Protein 3TL2 (pdb70)

Secondary structure (DSSP, 8-state):
------EEEEE--SHHHHHHHHHHHHTT--EEEEE--GGGHHHHHHHHHHHHHHHHHHT----EEEES-GGGGTT-SEEEE--SPPP-TT--HHHHHHHHHHHHHHHHHHHHHH-TT-EEEE-PSSHHHHHHHHHHHH---GGGEEE--HHHHHHHHHHHHHHHHT--GGGEE--EEB-SGGG-EE-GGG-EETTEEGGGTS-HHHHHHHHHHHHTHHHHHHHHHSSS---HHHHHHHHHHHHHHHTT--EEEEEEEEEESGGG-EEEEEEEEEEEETTEEEEE------HHHHHHHHHHHHHHHHHHTT--

Organism: Bacillus anthracis (NCBI:txid1392)

Sequence (312 aa):
MTIKRKKVSVIGAGFTTGATTAFLLAQKELADVVLVDIPQLENPTKGKALDMLEASPVQQGFDANIIGTSDYADTADSDVVVITAGIARKPGMMSRDDLVATNSKIMKSITRDIAKHSPNAIIVVLTNPVDAMTYSVFKEAGFPKERVIIGQSGVLDTARFRTFIAQELNLSVKDITGFVLGGGHGDDMVPLVVRYSYAGGIPLETLIPKERLEAIVERTRKGGGEIVGLLGNGSAYYAPAASLVEMTEAILKDQRRVLPAIAYLEGEYGYSDLYLGVPVILGGNGIEKIIELELLADEKEALDRSVESVRNVMKVLV

Structure (mmCIF, N/CA/C/O backbone):
data_3TL2
#
_entry.id   3TL2
#
_cell.length_a   67.181
_cell.length_b   68.377
_cell.length_c   142.919
_cell.angle_alpha   90.00
_cell.angle_beta   90.00
_cell.angle_gamma   90.00
#
_symmetry.space_group_name_H-M   'I 2 2 2'
#
loop_
_entity.id
_entity.type
_entity.pdbx_description
1 polymer 'Malate dehydrogenase'
2 non-polymer 1,2-ETHANEDIOL
3 non-polymer 'THIOCYANATE ION'
4 water water
#
loop_
_atom_site.group_PDB
_atom_site.id
_atom_site.type_symbol
_atom_site.label_atom_id
_atom_site.label_alt_id
_atom_site.label_comp_id
_atom_site.label_asym_id
_atom_site.label_entity_id
_atom_site.label_seq_id
_atom_site.pdbx_PDB_ins_code
_atom_site.Cartn_x
_atom_site.Cartn_y
_atom_site.Cartn_z
_atom_site.occupancy
_atom_site.B_iso_or_equiv
_atom_site.auth_seq_id
_atom_site.auth_comp_id
_atom_site.auth_asym_id
_atom_site.auth_atom_id
_atom_site.pdbx_PDB_model_num
ATOM 1 N N . MET A 1 4 ? 5.311 -1.547 -6.858 1.00 42.43 1 MET A N 1
ATOM 2 C CA . MET A 1 4 ? 5.841 -2.762 -7.544 1.00 40.38 1 MET A CA 1
ATOM 3 C C . MET A 1 4 ? 7.306 -2.556 -7.983 1.00 36.48 1 MET A C 1
ATOM 4 O O . MET A 1 4 ? 8.146 -3.360 -7.636 1.00 33.04 1 MET A O 1
ATOM 9 N N . THR A 1 5 ? 7.626 -1.493 -8.723 1.00 32.42 2 THR A N 1
ATOM 10 C CA . THR A 1 5 ? 9.035 -1.255 -9.103 1.00 30.35 2 THR A CA 1
ATOM 11 C C . THR A 1 5 ? 9.797 -1.110 -7.797 1.00 30.65 2 THR A C 1
ATOM 12 O O . THR A 1 5 ? 9.334 -0.397 -6.883 1.00 30.22 2 THR A O 1
ATOM 16 N N . ILE A 1 6 ? 10.952 -1.768 -7.685 1.00 28.08 3 ILE A N 1
ATOM 17 C CA . ILE A 1 6 ? 11.810 -1.600 -6.521 1.00 27.11 3 ILE A CA 1
ATOM 18 C C . ILE A 1 6 ? 12.437 -0.236 -6.734 1.00 28.35 3 ILE A C 1
ATOM 19 O O . ILE A 1 6 ? 12.970 0.048 -7.817 1.00 32.02 3 ILE A O 1
ATOM 24 N N . LYS A 1 7 ? 12.339 0.647 -5.766 1.00 26.71 4 LYS A N 1
ATOM 25 C CA . LYS A 1 7 ? 12.882 1.982 -6.039 1.00 27.38 4 LYS A CA 1
ATOM 26 C C . LYS A 1 7 ? 13.868 2.407 -4.983 1.00 23.27 4 LYS A C 1
ATOM 27 O O . LYS A 1 7 ? 13.822 1.913 -3.852 1.00 23.58 4 LYS A O 1
ATOM 33 N N . ARG A 1 8 ? 14.767 3.318 -5.364 1.00 19.43 5 ARG A N 1
ATOM 34 C CA . ARG A 1 8 ? 15.717 3.843 -4.441 1.00 18.59 5 ARG A CA 1
ATOM 35 C C . ARG A 1 8 ? 15.063 4.669 -3.329 1.00 16.43 5 ARG A C 1
ATOM 36 O O . ARG A 1 8 ? 14.022 5.241 -3.476 1.00 15.87 5 ARG A O 1
ATOM 44 N N . LYS A 1 9 ? 15.780 4.740 -2.221 1.00 15.04 6 LYS A N 1
ATOM 45 C CA . LYS A 1 9 ? 15.396 5.625 -1.151 1.00 14.47 6 LYS A CA 1
ATOM 46 C C . LYS A 1 9 ? 15.590 7.045 -1.682 1.00 12.75 6 LYS A C 1
ATOM 47 O O . LYS A 1 9 ? 16.350 7.260 -2.634 1.00 12.58 6 LYS A O 1
ATOM 53 N N . LYS A 1 10 ? 14.954 7.991 -1.013 1.00 12.20 7 LYS A N 1
ATOM 54 C CA . LYS A 1 10 ? 15.067 9.376 -1.370 1.00 11.75 7 LYS A CA 1
ATOM 55 C C . LYS A 1 10 ? 15.367 10.201 -0.139 1.00 10.63 7 LYS A C 1
ATOM 56 O O . LYS A 1 10 ? 14.687 10.084 0.888 1.00 11.16 7 LYS A O 1
ATOM 62 N N . VAL A 1 11 ? 16.410 11.010 -0.207 1.00 10.29 8 VAL A N 1
ATOM 63 C CA . VAL A 1 11 ? 16.727 11.948 0.815 1.00 9.36 8 VAL A CA 1
ATOM 64 C C . VAL A 1 11 ? 16.767 13.344 0.253 1.00 9.04 8 VAL A C 1
ATOM 65 O O . VAL A 1 11 ? 17.416 13.626 -0.732 1.00 9.27 8 VAL A O 1
ATOM 69 N N . SER A 1 12 ? 16.117 14.263 0.939 1.00 8.90 9 SER A N 1
ATOM 70 C CA . SER A 1 12 ? 16.287 15.671 0.650 1.00 8.85 9 SER A CA 1
ATOM 71 C C . SER A 1 12 ? 17.198 16.313 1.694 1.00 8.90 9 SER A C 1
ATOM 72 O O . SER A 1 12 ? 17.013 16.083 2.934 1.00 9.01 9 SER A O 1
ATOM 75 N N . VAL A 1 13 ? 18.115 17.157 1.238 1.00 8.75 10 VAL A N 1
ATOM 76 C CA . VAL A 1 13 ? 19.033 17.873 2.120 1.00 8.46 10 VAL A CA 1
ATOM 77 C C . VAL A 1 13 ? 18.704 19.342 1.977 1.00 8.70 10 VAL A C 1
ATOM 78 O O . VAL A 1 13 ? 18.753 19.878 0.828 1.00 8.91 10 VAL A O 1
ATOM 82 N N . ILE A 1 14 ? 18.265 19.982 3.066 1.00 8.80 11 ILE A N 1
ATOM 83 C CA . ILE A 1 14 ? 17.815 21.343 3.069 1.00 9.33 11 ILE A CA 1
ATOM 84 C C . ILE A 1 14 ? 18.992 22.226 3.456 1.00 9.66 11 ILE A C 1
ATOM 85 O O . ILE A 1 14 ? 19.548 22.093 4.554 1.00 10.07 11 ILE A O 1
ATOM 90 N N . GLY A 1 15 ? 19.348 23.142 2.558 1.00 9.66 12 GLY A N 1
ATOM 91 C CA . GLY A 1 15 ? 20.484 24.057 2.728 1.00 10.06 12 GLY A CA 1
ATOM 92 C C . GLY A 1 15 ? 21.639 23.575 1.926 1.00 9.98 12 GLY A C 1
ATOM 93 O O . GLY A 1 15 ? 22.093 22.457 2.140 1.00 9.93 12 GLY A O 1
ATOM 94 N N . ALA A 1 16 ? 22.121 24.400 0.995 1.00 10.14 13 ALA A N 1
ATOM 95 C CA . ALA A 1 16 ? 23.156 24.001 0.085 1.00 10.23 13 ALA A CA 1
ATOM 96 C C . ALA A 1 16 ? 24.479 24.649 0.410 1.00 10.55 13 ALA A C 1
ATOM 97 O O . ALA A 1 16 ? 25.413 24.702 -0.437 1.00 11.01 13 ALA A O 1
ATOM 99 N N . GLY A 1 17 ? 24.638 25.083 1.671 1.00 10.57 14 GLY A N 1
ATOM 100 C CA . GLY A 1 17 ? 25.984 25.462 2.126 1.00 10.67 14 GLY A CA 1
ATOM 101 C C . GLY A 1 17 ? 26.860 24.267 2.256 1.00 10.67 14 GLY A C 1
ATOM 102 O O . GLY A 1 17 ? 26.512 23.133 1.874 1.00 10.32 14 GLY A O 1
ATOM 103 N N . PHE A 1 18 ? 28.073 24.488 2.798 1.00 10.95 15 PHE A N 1
ATOM 104 C CA . PHE A 1 18 ? 29.050 23.423 2.763 1.00 11.23 15 PHE A CA 1
ATOM 105 C C . PHE A 1 18 ? 28.649 22.163 3.503 1.00 10.35 15 PHE A C 1
ATOM 106 O O . PHE A 1 18 ? 28.949 21.120 3.017 1.00 9.85 15 PHE A O 1
ATOM 114 N N . THR A 1 19 ? 27.973 22.259 4.623 1.00 9.93 16 THR A N 1
ATOM 115 C CA A THR A 1 19 ? 27.584 21.018 5.329 0.50 9.79 16 THR A CA 1
ATOM 116 C CA B THR A 1 19 ? 27.543 21.057 5.347 0.50 10.11 16 THR A CA 1
ATOM 117 C C . THR A 1 19 ? 26.488 20.294 4.553 1.00 9.68 16 THR A C 1
ATOM 118 O O . THR A 1 19 ? 26.564 19.069 4.373 1.00 10.17 16 THR A O 1
ATOM 125 N N . GLY A 1 20 ? 25.516 21.034 4.046 1.00 9.68 17 GLY A N 1
ATOM 126 C CA . GLY A 1 20 ? 24.449 20.393 3.237 1.00 9.41 17 GLY A CA 1
ATOM 127 C C . GLY A 1 20 ? 24.970 19.739 1.925 1.00 9.13 17 GLY A C 1
ATOM 128 O O . GLY A 1 20 ? 24.635 18.583 1.553 1.00 9.25 17 GLY A O 1
ATOM 129 N N . ALA A 1 21 ? 25.811 20.477 1.209 1.00 8.73 18 ALA A N 1
ATOM 130 C CA . ALA A 1 21 ? 26.355 19.978 -0.031 1.00 9.09 18 ALA A CA 1
ATOM 131 C C . ALA A 1 21 ? 27.192 18.747 0.229 1.00 8.76 18 ALA A C 1
ATOM 132 O O . ALA A 1 21 ? 27.132 17.730 -0.510 1.00 8.49 18 ALA A O 1
ATOM 134 N N . THR A 1 22 ? 27.996 18.801 1.304 1.00 8.53 19 THR A N 1
ATOM 135 C CA . THR A 1 22 ? 28.853 17.721 1.631 1.00 8.74 19 THR A CA 1
ATOM 136 C C . THR A 1 22 ? 28.067 16.491 2.018 1.00 8.79 19 THR A C 1
ATOM 137 O O . THR A 1 22 ? 28.352 15.395 1.588 1.00 9.06 19 THR A O 1
ATOM 141 N N . THR A 1 23 ? 26.958 16.666 2.748 1.00 8.28 20 THR A N 1
ATOM 142 C CA . THR A 1 23 ? 26.082 15.564 3.129 1.00 8.30 20 THR A CA 1
ATOM 143 C C . THR A 1 23 ? 25.485 14.912 1.895 1.00 7.96 20 THR A C 1
ATOM 144 O O . THR A 1 23 ? 25.435 13.698 1.770 1.00 7.76 20 THR A O 1
ATOM 148 N N . ALA A 1 24 ? 25.011 15.737 0.965 1.00 8.25 21 ALA A N 1
ATOM 149 C CA . ALA A 1 24 ? 24.450 15.243 -0.292 1.00 8.49 21 ALA A CA 1
ATOM 150 C C . ALA A 1 24 ? 25.453 14.384 -1.052 1.00 8.66 21 ALA A C 1
ATOM 151 O O . ALA A 1 24 ? 25.108 13.272 -1.523 1.00 8.69 21 ALA A O 1
ATOM 153 N N . PHE A 1 25 ? 26.671 14.880 -1.152 1.00 9.04 22 PHE A N 1
ATOM 154 C CA . PHE A 1 25 ? 27.709 14.132 -1.871 1.00 9.81 22 PHE A CA 1
ATOM 155 C C . PHE A 1 25 ? 28.003 12.811 -1.218 1.00 9.99 22 PHE A C 1
ATOM 156 O O . PHE A 1 25 ? 28.076 11.797 -1.900 1.00 10.26 22 PHE A O 1
ATOM 164 N N . LEU A 1 26 ? 28.224 12.843 0.098 1.00 10.10 23 LEU A N 1
ATOM 165 C CA . LEU A 1 26 ? 28.505 11.589 0.849 1.00 10.26 23 LEU A CA 1
ATOM 166 C C . LEU A 1 26 ? 27.359 10.591 0.756 1.00 10.27 23 LEU A C 1
ATOM 167 O O . LEU A 1 26 ? 27.593 9.397 0.640 1.00 10.71 23 LEU A O 1
ATOM 172 N N . LEU A 1 27 ? 26.090 11.028 0.798 1.00 9.66 24 LEU A N 1
ATOM 173 C CA . LEU A 1 27 ? 24.999 10.096 0.662 1.00 9.79 24 LEU A CA 1
ATOM 174 C C . LEU A 1 27 ? 25.032 9.435 -0.742 1.00 10.16 24 LEU A C 1
ATOM 175 O O . LEU A 1 27 ? 24.864 8.222 -0.896 1.00 11.02 24 LEU A O 1
ATOM 180 N N . ALA A 1 28 ? 25.236 10.271 -1.757 1.00 10.13 25 ALA A N 1
ATOM 181 C CA . ALA A 1 28 ? 25.250 9.773 -3.139 1.00 11.19 25 ALA A CA 1
ATOM 182 C C . ALA A 1 28 ? 26.396 8.805 -3.336 1.00 11.15 25 ALA A C 1
ATOM 183 O O . ALA A 1 28 ? 26.283 7.738 -3.973 1.00 11.37 25 ALA A O 1
ATOM 185 N N . GLN A 1 29 ? 27.527 9.156 -2.764 1.00 12.48 26 GLN A N 1
ATOM 186 C CA . GLN A 1 29 ? 28.717 8.396 -2.939 1.00 13.71 26 GLN A CA 1
ATOM 187 C C . GLN A 1 29 ? 28.573 6.955 -2.413 1.00 13.52 26 GLN A C 1
ATOM 188 O O . GLN A 1 29 ? 29.055 5.967 -3.026 1.00 14.83 26 GLN A O 1
ATOM 194 N N . LYS A 1 30 ? 27.830 6.819 -1.316 1.00 12.80 27 LYS A N 1
ATOM 195 C CA . LYS A 1 30 ? 27.524 5.557 -0.686 1.00 14.01 27 LYS A CA 1
ATOM 196 C C . LYS A 1 30 ? 26.326 4.781 -1.313 1.00 13.11 27 LYS A C 1
ATOM 197 O O . LYS A 1 30 ? 25.939 3.666 -0.834 1.00 12.60 27 LYS A O 1
ATOM 203 N N . GLU A 1 31 ? 25.740 5.358 -2.369 1.00 12.73 28 GLU A N 1
ATOM 204 C CA . GLU A 1 31 ? 24.563 4.788 -3.060 1.00 13.13 28 GLU A CA 1
ATOM 205 C C . GLU A 1 31 ? 23.431 4.520 -2.073 1.00 13.48 28 GLU A C 1
ATOM 206 O O . GLU A 1 31 ? 22.727 3.518 -2.136 1.00 13.43 28 GLU A O 1
ATOM 212 N N . LEU A 1 32 ? 23.242 5.469 -1.160 1.00 12.93 29 LEU A N 1
ATOM 213 C CA . LEU A 1 32 ? 22.208 5.282 -0.144 1.00 12.80 29 LEU A CA 1
ATOM 214 C C . LEU A 1 32 ? 20.833 5.677 -0.595 1.00 12.87 29 LEU A C 1
ATOM 215 O O . LEU A 1 32 ? 19.856 5.172 -0.076 1.00 12.29 29 LEU A O 1
ATOM 220 N N . ALA A 1 33 ? 20.798 6.603 -1.539 1.00 12.51 30 ALA A N 1
ATOM 221 C CA . ALA A 1 33 ? 19.581 7.238 -1.953 1.00 12.39 30 ALA A CA 1
ATOM 222 C C . ALA A 1 33 ? 19.776 8.075 -3.176 1.00 12.29 30 ALA A C 1
ATOM 223 O O . ALA A 1 33 ? 20.886 8.417 -3.540 1.00 13.93 30 ALA A O 1
ATOM 225 N N . ASP A 1 34 ? 18.662 8.440 -3.794 1.00 12.10 31 ASP A N 1
ATOM 226 C CA . ASP A 1 34 ? 18.692 9.584 -4.700 1.00 12.47 31 ASP A CA 1
ATOM 227 C C . ASP A 1 34 ? 18.584 10.815 -3.806 1.00 11.42 31 ASP A C 1
ATOM 228 O O . ASP A 1 34 ? 17.898 10.798 -2.804 1.00 10.76 31 ASP A O 1
ATOM 233 N N . VAL A 1 35 ? 19.273 11.872 -4.222 1.00 10.82 32 VAL A N 1
ATOM 234 C CA . VAL A 1 35 ? 19.379 13.063 -3.389 1.00 10.38 32 VAL A CA 1
ATOM 235 C C . VAL A 1 35 ? 18.779 14.268 -4.036 1.00 10.47 32 VAL A C 1
ATOM 236 O O . VAL A 1 35 ? 19.012 14.518 -5.220 1.00 10.72 32 VAL A O 1
ATOM 240 N N . VAL A 1 36 ? 18.042 15.056 -3.246 1.00 9.72 33 VAL A N 1
ATOM 241 C CA . VAL A 1 36 ? 17.476 16.326 -3.644 1.00 10.01 33 VAL A CA 1
ATOM 242 C C . VAL A 1 36 ? 18.109 17.404 -2.729 1.00 9.72 33 VAL A C 1
ATOM 243 O O . VAL A 1 36 ? 17.862 17.395 -1.525 1.00 9.85 33 VAL A O 1
ATOM 247 N N . LEU A 1 37 ? 18.901 18.317 -3.315 1.00 9.31 34 LEU A N 1
ATOM 248 C CA . LEU A 1 37 ? 19.576 19.384 -2.583 1.00 9.07 34 LEU A CA 1
ATOM 249 C C . LEU A 1 37 ? 18.762 20.659 -2.771 1.00 9.23 34 LEU A C 1
ATOM 250 O O . LEU A 1 37 ? 18.560 21.083 -3.919 1.00 9.69 34 LEU A O 1
ATOM 255 N N . VAL A 1 38 ? 18.274 21.210 -1.663 1.00 9.01 35 VAL A N 1
ATOM 256 C CA . VAL A 1 38 ? 17.295 22.282 -1.677 1.00 9.17 35 VAL A CA 1
ATOM 257 C C . VAL A 1 38 ? 17.851 23.567 -1.076 1.00 9.66 35 VAL A C 1
ATOM 258 O O . VAL A 1 38 ? 18.555 23.563 -0.049 1.00 9.55 35 VAL A O 1
ATOM 262 N N . ASP A 1 39 ? 17.516 24.693 -1.692 1.00 10.18 36 ASP A N 1
ATOM 263 C CA . ASP A 1 39 ? 17.772 26.003 -1.127 1.00 10.91 36 ASP A CA 1
ATOM 264 C C . ASP A 1 39 ? 16.778 27.001 -1.690 1.00 11.26 36 ASP A C 1
ATOM 265 O O . ASP A 1 39 ? 15.811 26.640 -2.377 1.00 11.32 36 ASP A O 1
ATOM 270 N N . ILE A 1 40 ? 16.920 28.269 -1.316 1.00 11.62 37 ILE A N 1
ATOM 271 C CA . ILE A 1 40 ? 15.919 29.251 -1.673 1.00 11.86 37 ILE A CA 1
ATOM 272 C C . ILE A 1 40 ? 15.943 29.561 -3.175 1.00 12.14 37 ILE A C 1
ATOM 273 O O . ILE A 1 40 ? 16.961 29.334 -3.853 1.00 11.48 37 ILE A O 1
ATOM 278 N N . PRO A 1 41 ? 14.821 30.079 -3.704 1.00 12.20 38 PRO A N 1
ATOM 279 C CA . PRO A 1 41 ? 14.751 30.369 -5.151 1.00 12.80 38 PRO A CA 1
ATOM 280 C C . PRO A 1 41 ? 15.890 31.267 -5.651 1.00 12.70 38 PRO A C 1
ATOM 281 O O . PRO A 1 41 ? 16.355 31.083 -6.788 1.00 12.80 38 PRO A O 1
ATOM 285 N N . GLN A 1 42 ? 16.312 32.209 -4.822 1.00 12.63 39 GLN A N 1
ATOM 286 C CA . GLN A 1 42 ? 17.330 33.167 -5.222 1.00 13.10 39 GLN A CA 1
ATOM 287 C C . GLN A 1 42 ? 18.668 32.493 -5.419 1.00 13.19 39 GLN A C 1
ATOM 288 O O . GLN A 1 42 ? 19.563 33.118 -6.020 1.00 13.65 39 GLN A O 1
ATOM 294 N N . LEU A 1 43 ? 18.824 31.256 -4.910 1.00 12.47 40 LEU A N 1
ATOM 295 C CA . LEU A 1 43 ? 20.095 30.549 -5.026 1.00 12.66 40 LEU A CA 1
ATOM 296 C C . LEU A 1 43 ? 19.956 29.288 -5.860 1.00 12.92 40 LEU A C 1
ATOM 297 O O . LEU A 1 43 ? 20.790 28.410 -5.809 1.00 12.27 40 LEU A O 1
ATOM 302 N N . GLU A 1 44 ? 18.928 29.235 -6.670 1.00 13.85 41 GLU A N 1
ATOM 303 C CA . GLU A 1 44 ? 18.648 28.047 -7.484 1.00 14.82 41 GLU A CA 1
ATOM 304 C C . GLU A 1 44 ? 19.819 27.640 -8.381 1.00 13.93 41 GLU A C 1
ATOM 305 O O . GLU A 1 44 ? 20.198 26.447 -8.475 1.00 12.61 41 GLU A O 1
ATOM 311 N N . ASN A 1 45 ? 20.420 28.604 -9.044 1.00 13.85 42 ASN A N 1
ATOM 312 C CA . ASN A 1 45 ? 21.484 28.223 -9.952 1.00 14.35 42 ASN A CA 1
ATOM 313 C C . ASN A 1 45 ? 22.728 27.709 -9.215 1.00 12.98 42 ASN A C 1
ATOM 314 O O . ASN A 1 45 ? 23.203 26.640 -9.536 1.00 11.51 42 ASN A O 1
ATOM 319 N N . PRO A 1 46 ? 23.179 28.386 -8.185 1.00 12.33 43 PRO A N 1
ATOM 320 C CA . PRO A 1 46 ? 24.294 27.738 -7.440 1.00 11.91 43 PRO A CA 1
ATOM 321 C C . PRO A 1 46 ? 23.952 26.333 -6.868 1.00 11.17 43 PRO A C 1
ATOM 322 O O . PRO A 1 46 ? 24.790 25.421 -6.850 1.00 10.26 43 PRO A O 1
ATOM 326 N N . THR A 1 47 ? 22.727 26.153 -6.389 1.00 10.25 44 THR A N 1
ATOM 327 C CA . THR A 1 47 ? 22.311 24.824 -5.871 1.00 9.70 44 THR A CA 1
ATOM 328 C C . THR A 1 47 ? 22.389 23.802 -6.961 1.00 9.47 44 THR A C 1
ATOM 329 O O . THR A 1 47 ? 22.895 22.685 -6.766 1.00 9.04 44 THR A O 1
ATOM 333 N N . LYS A 1 48 ? 21.891 24.173 -8.148 1.00 10.05 45 LYS A N 1
ATOM 334 C CA . LYS A 1 48 ? 22.013 23.273 -9.332 1.00 10.52 45 LYS A CA 1
ATOM 335 C C . LYS A 1 48 ? 23.431 23.007 -9.765 1.00 10.09 45 LYS A C 1
ATOM 336 O O . LYS A 1 48 ? 23.787 21.855 -10.177 1.00 9.43 45 LYS A O 1
ATOM 342 N N . GLY A 1 49 ? 24.276 24.005 -9.624 1.00 9.81 46 GLY A N 1
ATOM 343 C CA . GLY A 1 49 ? 25.664 23.838 -9.957 1.00 9.74 46 GLY A CA 1
ATOM 344 C C . GLY A 1 49 ? 26.426 22.895 -9.036 1.00 9.57 46 GLY A C 1
ATOM 345 O O . GLY A 1 49 ? 27.178 22.022 -9.512 1.00 9.37 46 GLY A O 1
ATOM 346 N N . LYS A 1 50 ? 26.139 22.980 -7.748 1.00 9.42 47 LYS A N 1
ATOM 347 C CA . LYS A 1 50 ? 26.707 22.054 -6.782 1.00 9.21 47 LYS A CA 1
ATOM 348 C C . LYS A 1 50 ? 26.263 20.636 -7.061 1.00 8.86 47 LYS A C 1
ATOM 349 O O . LYS A 1 50 ? 27.043 19.704 -7.144 1.00 8.60 47 LYS A O 1
ATOM 355 N N . ALA A 1 51 ? 24.982 20.466 -7.290 1.00 8.41 48 ALA A N 1
ATOM 356 C CA . ALA A 1 51 ? 24.468 19.146 -7.539 1.00 8.32 48 ALA A CA 1
ATOM 357 C C . ALA A 1 51 ? 24.980 18.553 -8.817 1.00 8.24 48 ALA A C 1
ATOM 358 O O . ALA A 1 51 ? 25.300 17.361 -8.869 1.00 8.15 48 ALA A O 1
ATOM 360 N N . LEU A 1 52 ? 25.112 19.374 -9.850 1.00 8.50 49 LEU A N 1
ATOM 361 C CA . LEU A 1 52 ? 25.658 18.888 -11.112 1.00 8.52 49 LEU A CA 1
ATOM 362 C C . LEU A 1 52 ? 27.109 18.465 -10.993 1.00 8.64 49 LEU A C 1
ATOM 363 O O . LEU A 1 52 ? 27.541 17.480 -11.610 1.00 8.57 49 LEU A O 1
ATOM 368 N N . ASP A 1 53 ? 27.907 19.234 -10.256 1.00 8.71 50 ASP A N 1
ATOM 369 C CA . ASP A 1 53 ? 29.322 18.884 -10.075 1.00 8.97 50 ASP A CA 1
ATOM 370 C C . ASP A 1 53 ? 29.425 17.542 -9.348 1.00 8.89 50 ASP A C 1
ATOM 371 O O . ASP A 1 53 ? 30.138 16.673 -9.742 1.00 8.93 50 ASP A O 1
ATOM 376 N N . MET A 1 54 ? 28.637 17.374 -8.304 1.00 8.88 51 MET A N 1
ATOM 377 C CA . MET A 1 54 ? 28.590 16.086 -7.619 1.00 9.16 51 MET A CA 1
ATOM 378 C C . MET A 1 54 ? 28.181 14.963 -8.575 1.00 8.95 51 MET A C 1
ATOM 379 O O . MET A 1 54 ? 28.732 13.875 -8.567 1.00 8.80 51 MET A O 1
ATOM 384 N N . LEU A 1 55 ? 27.146 15.180 -9.355 1.00 9.15 52 LEU A N 1
ATOM 385 C CA . LEU A 1 55 ? 26.686 14.153 -10.279 1.00 9.45 52 LEU A CA 1
ATOM 386 C C . LEU A 1 55 ? 27.768 13.757 -11.288 1.00 9.47 52 LEU A C 1
ATOM 387 O O . LEU A 1 55 ? 27.922 12.592 -11.640 1.00 9.82 52 LEU A O 1
ATOM 392 N N . GLU A 1 56 ? 28.516 14.747 -11.733 1.00 9.06 53 GLU A N 1
ATOM 393 C CA . GLU A 1 56 ? 29.577 14.537 -12.716 1.00 8.97 53 GLU A CA 1
ATOM 394 C C . GLU A 1 56 ? 30.763 13.775 -12.140 1.00 8.88 53 GLU A C 1
ATOM 395 O O . GLU A 1 56 ? 31.551 13.235 -12.918 1.00 9.25 53 GLU A O 1
ATOM 401 N N . ALA A 1 57 ? 30.872 13.704 -10.803 1.00 8.89 54 ALA A N 1
ATOM 402 C CA . ALA A 1 57 ? 31.866 12.849 -10.135 1.00 8.95 54 ALA A CA 1
ATOM 403 C C . ALA A 1 57 ? 31.454 11.372 -10.183 1.00 9.18 54 ALA A C 1
ATOM 404 O O . ALA A 1 57 ? 32.281 10.500 -10.046 1.00 8.89 54 ALA A O 1
ATOM 406 N N . SER A 1 58 ? 30.170 11.122 -10.353 1.00 9.20 55 SER A N 1
ATOM 407 C CA . SER A 1 58 ? 29.664 9.775 -10.140 1.00 9.47 55 SER A CA 1
ATOM 408 C C . SER A 1 58 ? 30.217 8.726 -11.083 1.00 9.77 55 SER A C 1
ATOM 409 O O . SER A 1 58 ? 30.389 7.565 -10.623 1.00 9.51 55 SER A O 1
ATOM 412 N N . PRO A 1 59 ? 30.494 9.066 -12.366 1.00 10.10 56 PRO A N 1
ATOM 413 C CA . PRO A 1 59 ? 31.046 7.995 -13.207 1.00 10.95 56 PRO A CA 1
ATOM 414 C C . PRO A 1 59 ? 32.499 7.623 -12.840 1.00 11.90 56 PRO A C 1
ATOM 415 O O . PRO A 1 59 ? 32.935 6.540 -13.136 1.00 12.90 56 PRO A O 1
ATOM 419 N N . VAL A 1 60 ? 33.214 8.544 -12.230 1.00 13.53 57 VAL A N 1
ATOM 420 C CA . VAL A 1 60 ? 34.610 8.322 -11.893 1.00 14.97 57 VAL A CA 1
ATOM 421 C C . VAL A 1 60 ? 34.723 7.266 -10.823 1.00 18.42 57 VAL A C 1
ATOM 422 O O . VAL A 1 60 ? 35.370 6.265 -11.057 1.00 22.12 57 VAL A O 1
ATOM 426 N N . GLN A 1 61 ? 33.980 7.461 -9.739 1.00 21.97 58 GLN A N 1
ATOM 427 C CA A GLN A 1 61 ? 33.947 6.665 -8.500 0.50 21.84 58 GLN A CA 1
ATOM 428 C CA B GLN A 1 61 ? 34.102 6.443 -8.683 0.50 23.74 58 GLN A CA 1
ATOM 429 C C . GLN A 1 61 ? 33.000 5.468 -8.679 1.00 24.36 58 GLN A C 1
ATOM 430 O O . GLN A 1 61 ? 33.019 4.562 -7.853 1.00 31.30 58 GLN A O 1
ATOM 441 N N . GLY A 1 62 ? 32.123 5.569 -9.700 1.00 21.06 59 GLY A N 1
ATOM 442 C CA . GLY A 1 62 ? 31.185 4.571 -10.149 1.00 20.72 59 GLY A CA 1
ATOM 443 C C . GLY A 1 62 ? 29.839 4.464 -9.434 1.00 19.52 59 GLY A C 1
ATOM 444 O O . GLY A 1 62 ? 29.123 3.405 -9.542 1.00 24.08 59 GLY A O 1
ATOM 445 N N . PHE A 1 63 ? 29.456 5.500 -8.719 1.00 16.09 60 PHE A N 1
ATOM 446 C CA . PHE A 1 63 ? 28.245 5.406 -7.924 1.00 14.65 60 PHE A CA 1
ATOM 447 C C . PHE A 1 63 ? 26.996 5.758 -8.683 1.00 14.88 60 PHE A C 1
ATOM 448 O O . PHE A 1 63 ? 26.951 6.777 -9.386 1.00 13.93 60 PHE A O 1
ATOM 456 N N . ASP A 1 64 ? 25.934 4.997 -8.490 1.00 13.69 61 ASP A N 1
ATOM 457 C CA . ASP A 1 64 ? 24.695 5.244 -9.200 1.00 14.23 61 ASP A CA 1
ATOM 458 C C . ASP A 1 64 ? 23.759 6.002 -8.275 1.00 15.13 61 ASP A C 1
ATOM 459 O O . ASP A 1 64 ? 23.104 5.398 -7.437 1.00 15.72 61 ASP A O 1
ATOM 464 N N . ALA A 1 65 ? 23.670 7.327 -8.483 1.00 13.90 62 ALA A N 1
ATOM 465 C CA . ALA A 1 65 ? 22.735 8.173 -7.731 1.00 13.76 62 ALA A CA 1
ATOM 466 C C . ALA A 1 65 ? 22.243 9.317 -8.615 1.00 13.84 62 ALA A C 1
ATOM 467 O O . ALA A 1 65 ? 22.973 9.842 -9.442 1.00 15.58 62 ALA A O 1
ATOM 469 N N . ASN A 1 66 ? 20.979 9.671 -8.485 1.00 13.70 63 ASN A N 1
ATOM 470 C CA . ASN A 1 66 ? 20.500 10.906 -9.062 1.00 15.02 63 ASN A CA 1
ATOM 471 C C . ASN A 1 66 ? 20.763 11.961 -8.013 1.00 13.58 63 ASN A C 1
ATOM 472 O O . ASN A 1 66 ? 20.644 11.676 -6.827 1.00 13.89 63 ASN A O 1
ATOM 477 N N . ILE A 1 67 ? 21.161 13.151 -8.420 1.00 13.91 64 ILE A N 1
ATOM 478 C CA . ILE A 1 67 ? 21.360 14.266 -7.527 1.00 12.90 64 ILE A CA 1
ATOM 479 C C . ILE A 1 67 ? 20.839 15.501 -8.227 1.00 13.14 64 ILE A C 1
ATOM 480 O O . ILE A 1 67 ? 21.336 15.805 -9.316 1.00 12.88 64 ILE A O 1
ATOM 485 N N . ILE A 1 68 ? 19.824 16.163 -7.680 1.00 12.63 65 ILE A N 1
ATOM 486 C CA . ILE A 1 68 ? 19.299 17.329 -8.318 1.00 12.70 65 ILE A CA 1
ATOM 487 C C . ILE A 1 68 ? 19.365 18.480 -7.374 1.00 12.42 65 ILE A C 1
ATOM 488 O O . ILE A 1 68 ? 19.386 18.299 -6.176 1.00 12.95 65 ILE A O 1
ATOM 493 N N . GLY A 1 69 ? 19.386 19.680 -7.913 1.00 11.69 66 GLY A N 1
ATOM 494 C CA . GLY A 1 69 ? 19.293 20.899 -7.103 1.00 11.47 66 GLY A CA 1
ATOM 495 C C . GLY A 1 69 ? 17.980 21.561 -7.372 1.00 11.49 66 GLY A C 1
ATOM 496 O O . GLY A 1 69 ? 17.445 21.462 -8.480 1.00 11.78 66 GLY A O 1
ATOM 497 N N . THR A 1 70 ? 17.401 22.191 -6.361 1.00 11.26 67 THR A N 1
ATOM 498 C CA . THR A 1 70 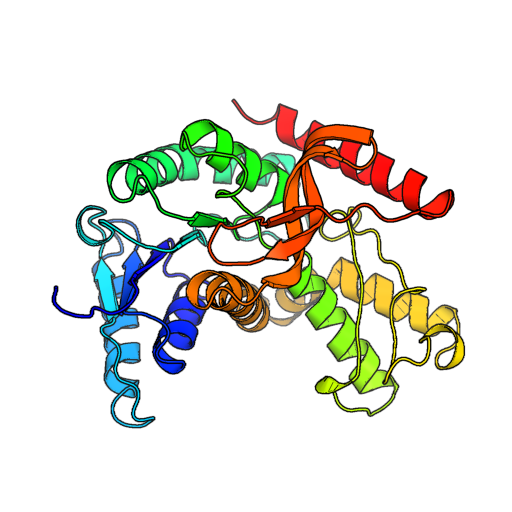? 16.088 22.746 -6.513 1.00 11.81 67 THR A CA 1
ATOM 499 C C . THR A 1 70 ? 15.803 23.898 -5.556 1.00 11.79 67 THR A C 1
ATOM 500 O O . THR A 1 70 ? 16.464 24.021 -4.550 1.00 11.40 67 THR A O 1
ATOM 504 N N . SER A 1 71 ? 14.751 24.682 -5.861 1.00 12.26 68 SER A N 1
ATOM 505 C CA . SER A 1 71 ? 14.121 25.546 -4.903 1.00 12.54 68 SER A CA 1
ATOM 506 C C . SER A 1 71 ? 12.652 25.228 -4.739 1.00 13.19 68 SER A C 1
ATOM 507 O O . SER A 1 71 ? 11.931 25.952 -4.049 1.00 13.22 68 SER A O 1
ATOM 510 N N . ASP A 1 72 ? 12.211 24.115 -5.314 1.00 13.13 69 ASP A N 1
ATOM 511 C CA . ASP A 1 72 ? 10.777 23.768 -5.330 1.00 14.08 69 ASP A CA 1
ATOM 512 C C . ASP A 1 72 ? 10.592 22.568 -4.450 1.00 13.83 69 ASP A C 1
ATOM 513 O O . ASP A 1 72 ? 11.064 21.455 -4.785 1.00 13.08 69 ASP A O 1
ATOM 518 N N . TYR A 1 73 ? 9.940 22.780 -3.310 1.00 14.09 70 TYR A N 1
ATOM 519 C CA . TYR A 1 73 ? 9.679 21.669 -2.351 1.00 13.92 70 TYR A CA 1
ATOM 520 C C . TYR A 1 73 ? 8.846 20.503 -2.952 1.00 13.54 70 TYR A C 1
ATOM 521 O O . TYR A 1 73 ? 8.829 19.392 -2.422 1.00 13.40 70 TYR A O 1
ATOM 530 N N . ALA A 1 74 ? 8.148 20.717 -4.040 1.00 14.06 71 ALA A N 1
ATOM 531 C CA . ALA A 1 74 ? 7.537 19.585 -4.796 1.00 14.02 71 ALA A CA 1
ATOM 532 C C . ALA A 1 74 ? 8.554 18.488 -5.123 1.00 13.50 71 ALA A C 1
ATOM 533 O O . ALA A 1 74 ? 8.247 17.302 -5.150 1.00 13.86 71 ALA A O 1
ATOM 535 N N . ASP A 1 75 ? 9.800 18.886 -5.373 1.00 13.21 72 ASP A N 1
ATOM 536 C CA . ASP A 1 75 ? 10.831 17.931 -5.706 1.00 13.23 72 ASP A CA 1
ATOM 537 C C . ASP A 1 75 ? 11.268 17.066 -4.514 1.00 12.59 72 ASP A C 1
ATOM 538 O O . ASP A 1 75 ? 11.972 16.050 -4.689 1.00 11.82 72 ASP A O 1
ATOM 543 N N . THR A 1 76 ? 10.858 17.468 -3.314 1.00 12.09 73 THR A N 1
ATOM 544 C CA . THR A 1 76 ? 11.166 16.708 -2.082 1.00 11.78 73 THR A CA 1
ATOM 545 C C . THR A 1 76 ? 10.096 15.665 -1.757 1.00 12.21 73 THR A C 1
ATOM 546 O O . THR A 1 76 ? 10.203 14.946 -0.783 1.00 12.69 73 THR A O 1
ATOM 550 N N . ALA A 1 77 ? 9.046 15.581 -2.574 1.00 12.61 74 ALA A N 1
ATOM 551 C CA . ALA A 1 77 ? 7.928 14.737 -2.240 1.00 13.18 74 ALA A CA 1
ATOM 552 C C 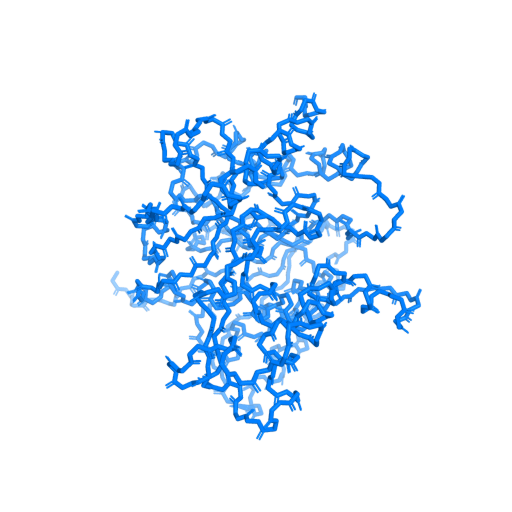. ALA A 1 77 ? 8.325 13.266 -1.935 1.00 13.25 74 ALA A C 1
ATOM 553 O O . ALA A 1 77 ? 9.158 12.661 -2.620 1.00 13.12 74 ALA A O 1
ATOM 555 N N . ASP A 1 78 ? 7.759 12.752 -0.855 1.00 13.94 75 ASP A N 1
ATOM 556 C CA . ASP A 1 78 ? 7.905 11.338 -0.462 1.00 14.58 75 ASP A CA 1
ATOM 557 C C . ASP A 1 78 ? 9.341 11.009 -0.140 1.00 13.36 75 ASP A C 1
ATOM 558 O O . ASP A 1 78 ? 9.824 9.913 -0.416 1.00 14.35 75 ASP A O 1
ATOM 563 N N . SER A 1 79 ? 10.029 11.939 0.498 1.00 12.18 76 SER A N 1
ATOM 564 C CA . SER A 1 79 ? 11.392 11.673 0.978 1.00 11.45 76 SER A CA 1
ATOM 565 C C . SER A 1 79 ? 11.319 10.762 2.201 1.00 11.51 76 SER A C 1
ATOM 566 O O . SER A 1 79 ? 10.458 10.935 3.099 1.00 12.24 76 SER A O 1
ATOM 569 N N . ASP A 1 80 ? 12.189 9.767 2.225 1.00 11.76 77 ASP A N 1
ATOM 570 C CA . ASP A 1 80 ? 12.319 8.880 3.372 1.00 11.95 77 ASP A CA 1
ATOM 571 C C . ASP A 1 80 ? 12.959 9.592 4.577 1.00 11.14 77 ASP A C 1
ATOM 572 O O . ASP A 1 80 ? 12.550 9.361 5.722 1.00 10.85 77 ASP A O 1
ATOM 577 N N . VAL A 1 81 ? 14.038 10.358 4.318 1.00 10.30 78 VAL A N 1
ATOM 578 C CA . VAL A 1 81 ? 14.699 11.181 5.323 1.00 9.79 78 VAL A CA 1
ATOM 579 C C . VAL A 1 81 ? 14.867 12.596 4.723 1.00 9.18 78 VAL A C 1
ATOM 580 O O . VAL A 1 81 ? 15.151 12.727 3.525 1.00 9.01 78 VAL A O 1
ATOM 584 N N . VAL A 1 82 ? 14.712 13.592 5.558 1.00 8.81 79 VAL A N 1
ATOM 585 C CA . VAL A 1 82 ? 14.998 14.982 5.209 1.00 8.66 79 VAL A CA 1
ATOM 586 C C . VAL A 1 82 ? 16.002 15.480 6.254 1.00 8.63 79 VAL A C 1
ATOM 587 O O . VAL A 1 82 ? 15.734 15.431 7.466 1.00 8.51 79 VAL A O 1
ATOM 591 N N . VAL A 1 83 ? 17.157 15.936 5.775 1.00 8.35 80 VAL A N 1
ATOM 592 C CA . VAL A 1 83 ? 18.205 16.412 6.620 1.00 8.15 80 VAL A CA 1
ATOM 593 C C . VAL A 1 83 ? 18.203 17.930 6.532 1.00 8.52 80 VAL A C 1
ATOM 594 O O . VAL A 1 83 ? 18.304 18.493 5.433 1.00 8.88 80 VAL A O 1
ATOM 598 N N . ILE A 1 84 ? 18.055 18.603 7.671 1.00 8.49 81 ILE A N 1
ATOM 599 C CA . ILE A 1 84 ? 17.971 20.082 7.702 1.00 8.79 81 ILE A CA 1
ATOM 600 C C . ILE A 1 84 ? 19.266 20.647 8.102 1.00 9.17 81 ILE A C 1
ATOM 601 O O . ILE A 1 84 ? 19.657 20.500 9.233 1.00 9.14 81 ILE A O 1
ATOM 606 N N . THR A 1 85 ? 19.929 21.363 7.169 1.00 9.73 82 THR A N 1
ATOM 607 C CA . THR A 1 85 ? 21.221 22.044 7.436 1.00 10.37 82 THR A CA 1
ATOM 608 C C . THR A 1 85 ? 21.104 23.573 7.259 1.00 11.66 82 THR A C 1
ATOM 609 O O . THR A 1 85 ? 22.102 24.285 7.434 1.00 12.76 82 THR A O 1
ATOM 613 N N . ALA A 1 86 ? 19.911 24.071 6.975 1.00 11.96 83 ALA A N 1
ATOM 614 C CA . ALA A 1 86 ? 19.702 25.483 6.712 1.00 13.15 83 ALA A CA 1
ATOM 615 C C . ALA A 1 86 ? 19.881 26.323 7.986 1.00 14.17 83 ALA A C 1
ATOM 616 O O . ALA A 1 86 ? 19.912 25.801 9.111 1.00 14.32 83 ALA A O 1
ATOM 618 N N . GLY A 1 87 ? 20.038 27.602 7.797 1.00 14.67 84 GLY A N 1
ATOM 619 C CA . GLY A 1 87 ? 20.258 28.516 8.905 1.00 16.13 84 GLY A CA 1
ATOM 620 C C . GLY A 1 87 ? 21.692 29.011 9.052 1.00 16.79 84 GLY A C 1
ATOM 621 O O . GLY A 1 87 ? 22.616 28.535 8.377 1.00 20.28 84 GLY A O 1
ATOM 622 N N . ILE A 1 88 ? 21.865 29.922 9.999 1.00 19.07 85 ILE A N 1
ATOM 623 C CA . ILE A 1 88 ? 23.119 30.544 10.358 1.00 20.72 85 ILE A CA 1
ATOM 624 C C . ILE A 1 88 ? 23.919 29.565 11.231 1.00 20.52 85 ILE A C 1
ATOM 625 O O . ILE A 1 88 ? 23.374 28.885 12.119 1.00 17.38 85 ILE A O 1
ATOM 630 N N . ALA A 1 89 ? 25.190 29.418 10.909 1.00 20.93 86 ALA A N 1
ATOM 631 C CA . ALA A 1 89 ? 26.113 28.604 11.679 1.00 20.67 86 ALA A CA 1
ATOM 632 C C . ALA A 1 89 ? 26.414 29.224 13.043 1.00 20.00 86 ALA A C 1
ATOM 633 O O . ALA A 1 89 ? 26.537 30.417 13.172 1.00 20.77 86 ALA A O 1
ATOM 635 N N . ARG A 1 90 ? 26.563 28.368 14.021 1.00 19.89 87 ARG A N 1
ATOM 636 C CA . ARG A 1 90 ? 27.016 28.720 15.345 1.00 24.83 87 ARG A CA 1
ATOM 637 C C . ARG A 1 90 ? 28.433 29.274 15.233 1.00 25.80 87 ARG A C 1
ATOM 638 O O . ARG A 1 90 ? 29.243 28.751 14.436 1.00 24.27 87 ARG A O 1
ATOM 646 N N . LYS A 1 91 ? 28.722 30.281 16.036 1.00 24.77 88 LYS A N 1
ATOM 647 C CA . LYS A 1 91 ? 30.092 30.813 16.168 1.00 27.81 88 LYS A CA 1
ATOM 648 C C . LYS A 1 91 ? 30.367 31.154 17.633 1.00 27.16 88 LYS A C 1
ATOM 649 O O . LYS A 1 91 ? 29.427 31.473 18.361 1.00 27.73 88 LYS A O 1
ATOM 655 N N . PRO A 1 92 ? 31.643 31.102 18.081 1.00 26.13 89 PRO A N 1
ATOM 656 C CA . PRO A 1 92 ? 32.006 31.660 19.411 1.00 26.70 89 PRO A CA 1
ATOM 657 C C . PRO A 1 92 ? 31.494 33.109 19.590 1.00 28.25 89 PRO A C 1
ATOM 658 O O . PRO A 1 92 ? 31.567 33.930 18.664 1.00 28.15 89 PRO A O 1
ATOM 662 N N . GLY A 1 93 ? 30.951 33.409 20.756 1.00 31.55 90 GLY A N 1
ATOM 663 C CA . GLY A 1 93 ? 30.500 34.796 21.026 1.00 31.82 90 GLY A CA 1
ATOM 664 C C . GLY A 1 93 ? 29.072 35.097 20.573 1.00 32.47 90 GLY A C 1
ATOM 665 O O . GLY A 1 93 ? 28.498 36.122 20.971 1.00 31.33 90 GLY A O 1
ATOM 666 N N . MET A 1 94 ? 28.502 34.241 19.717 1.00 32.09 91 MET A N 1
ATOM 667 C CA A MET A 1 94 ? 27.059 34.255 19.402 0.50 29.59 91 MET A CA 1
ATOM 668 C CA B MET A 1 94 ? 27.058 34.311 19.432 0.50 31.11 91 MET A CA 1
ATOM 669 C C . MET A 1 94 ? 26.359 33.594 20.580 1.00 28.80 91 MET A C 1
ATOM 670 O O . MET A 1 94 ? 26.730 32.504 20.941 1.00 29.42 91 MET A O 1
ATOM 679 N N . SER A 1 95 ? 25.348 34.224 21.171 1.00 25.30 92 SER A N 1
ATOM 680 C CA . SER A 1 95 ? 24.606 33.555 22.222 1.00 26.31 92 SER A CA 1
ATOM 681 C C . SER A 1 95 ? 23.552 32.594 21.619 1.00 23.82 92 SER A C 1
ATOM 682 O O . SER A 1 95 ? 23.002 32.864 20.545 1.00 26.22 92 SER A O 1
ATOM 685 N N . ARG A 1 96 ? 23.243 31.522 22.331 1.00 23.32 93 ARG A N 1
ATOM 686 C CA . ARG A 1 96 ? 22.216 30.600 21.886 1.00 22.33 93 ARG A CA 1
ATOM 687 C C . ARG A 1 96 ? 20.880 31.321 21.693 1.00 21.10 93 ARG A C 1
ATOM 688 O O . ARG A 1 96 ? 20.086 31.022 20.805 1.00 18.84 93 ARG A O 1
ATOM 696 N N . ASP A 1 97 ? 20.608 32.301 22.531 1.00 20.62 94 ASP A N 1
ATOM 697 C CA . ASP A 1 97 ? 19.358 32.962 22.428 1.00 20.50 94 ASP A CA 1
ATOM 698 C C . ASP A 1 97 ? 19.205 33.759 21.134 1.00 21.16 94 ASP A C 1
ATOM 699 O O . ASP A 1 97 ? 18.093 33.817 20.583 1.00 19.59 94 ASP A O 1
ATOM 704 N N . ASP A 1 98 ? 20.265 34.443 20.708 1.00 21.60 95 ASP A N 1
ATOM 705 C CA . ASP A 1 98 ? 20.164 35.192 19.453 1.00 23.63 95 ASP A CA 1
ATOM 706 C C . ASP A 1 98 ? 20.039 34.259 18.247 1.00 20.31 95 ASP A C 1
ATOM 707 O O . ASP A 1 98 ? 19.232 34.520 17.354 1.00 21.17 95 ASP A O 1
ATOM 712 N N . LEU A 1 99 ? 20.804 33.173 18.289 1.00 19.69 96 LEU A N 1
ATOM 713 C CA . LEU A 1 99 ? 20.874 32.220 17.177 1.00 18.04 96 LEU A CA 1
ATOM 714 C C . LEU A 1 99 ? 19.535 31.524 17.061 1.00 17.70 96 LEU A C 1
ATOM 715 O O . LEU A 1 99 ? 19.035 31.325 15.944 1.00 16.24 96 LEU A O 1
ATOM 720 N N . VAL A 1 100 ? 18.941 31.151 18.184 1.00 16.55 97 VAL A N 1
ATOM 721 C CA . VAL A 1 100 ? 17.661 30.469 18.092 1.00 17.17 97 VAL A CA 1
ATOM 722 C C . VAL A 1 100 ? 16.584 31.379 17.512 1.00 17.72 97 VAL A C 1
ATOM 723 O O . VAL A 1 100 ? 15.730 30.930 16.753 1.00 18.51 97 VAL A O 1
ATOM 727 N N . ALA A 1 101 ? 16.628 32.666 17.813 1.00 18.10 98 ALA A N 1
ATOM 728 C CA . ALA A 1 101 ? 15.576 33.583 17.311 1.00 18.86 98 ALA A CA 1
ATOM 729 C C . ALA A 1 101 ? 15.643 33.669 15.787 1.00 18.54 98 ALA A C 1
ATOM 730 O O . ALA A 1 101 ? 14.615 33.540 15.092 1.00 19.56 98 ALA A O 1
ATOM 732 N N . THR A 1 102 ? 16.888 33.834 15.312 1.00 18.71 99 THR A N 1
ATOM 733 C CA . THR A 1 102 ? 17.245 33.882 13.894 1.00 18.81 99 THR A CA 1
ATOM 734 C C . THR A 1 102 ? 16.858 32.625 13.179 1.00 17.01 99 THR A C 1
ATOM 735 O O . THR A 1 102 ? 16.095 32.676 12.188 1.00 16.08 99 THR A O 1
ATOM 739 N N . ASN A 1 103 ? 17.398 31.512 13.648 1.00 15.11 100 ASN A N 1
ATOM 740 C CA . ASN A 1 103 ? 17.162 30.241 12.963 1.00 14.98 100 ASN A CA 1
ATOM 741 C C . ASN A 1 103 ? 15.727 29.739 13.078 1.00 15.54 100 ASN A C 1
ATOM 742 O O . ASN A 1 103 ? 15.229 29.081 12.138 1.00 16.21 100 ASN A O 1
ATOM 747 N N . SER A 1 104 ? 15.030 29.973 14.186 1.00 16.19 101 SER A N 1
ATOM 748 C CA . SER A 1 104 ? 13.666 29.452 14.285 1.00 17.17 101 SER A CA 1
ATOM 749 C C . SER A 1 104 ? 12.706 30.218 13.364 1.00 18.57 101 SER A C 1
ATOM 750 O O . SER A 1 104 ? 11.745 29.645 12.831 1.00 19.92 101 SER A O 1
ATOM 753 N N . LYS A 1 105 ? 12.995 31.493 13.107 1.00 19.59 102 LYS A N 1
ATOM 754 C CA . LYS A 1 105 ? 12.151 32.251 12.207 1.00 21.87 102 LYS A CA 1
ATOM 755 C C . LYS A 1 105 ? 12.298 31.715 10.784 1.00 21.72 102 LYS A C 1
ATOM 756 O O . LYS A 1 105 ? 11.294 31.602 10.049 1.00 21.24 102 LYS A O 1
ATOM 762 N N . ILE A 1 106 ? 13.524 31.371 10.408 1.00 23.14 103 ILE A N 1
ATOM 763 C CA . ILE A 1 106 ? 13.799 30.855 9.073 1.00 23.73 103 ILE A CA 1
ATOM 764 C C . ILE A 1 106 ? 13.099 29.527 8.879 1.00 22.67 103 ILE A C 1
ATOM 765 O O . ILE A 1 106 ? 12.460 29.274 7.850 1.00 22.06 103 ILE A O 1
ATOM 770 N N . MET A 1 107 ? 13.134 28.717 9.915 1.00 20.67 104 MET A N 1
ATOM 771 C CA . MET A 1 107 ? 12.722 27.349 9.805 1.00 20.58 104 MET A CA 1
ATOM 772 C C . MET A 1 107 ? 11.220 27.026 9.763 1.00 21.14 104 MET A C 1
ATOM 773 O O . MET A 1 107 ? 10.814 25.952 9.322 1.00 20.84 104 MET A O 1
ATOM 778 N N . LYS A 1 108 ? 10.406 27.925 10.277 1.00 20.45 105 LYS A N 1
ATOM 779 C CA . LYS A 1 108 ? 8.980 27.680 10.331 1.00 23.42 105 LYS A CA 1
ATOM 780 C C . LYS A 1 108 ? 8.447 27.250 8.967 1.00 21.18 105 LYS A C 1
ATOM 781 O O . LYS A 1 108 ? 7.811 26.174 8.847 1.00 21.18 105 LYS A O 1
ATOM 787 N N . SER A 1 109 ? 8.736 28.062 7.939 1.00 20.57 106 SER A N 1
ATOM 788 C CA . SER A 1 109 ? 8.112 27.833 6.607 1.00 19.24 106 SER A CA 1
ATOM 789 C C . SER A 1 109 ? 8.765 26.577 6.052 1.00 17.13 106 SER A C 1
ATOM 790 O O . SER A 1 109 ? 8.123 25.780 5.364 1.00 16.60 106 SER A O 1
ATOM 793 N N . ILE A 1 110 ? 10.031 26.391 6.359 1.00 15.43 107 ILE A N 1
ATOM 794 C CA . ILE A 1 110 ? 10.752 25.176 5.868 1.00 14.57 107 ILE A CA 1
ATOM 795 C C . ILE A 1 110 ? 10.130 23.874 6.378 1.00 14.37 107 ILE A C 1
ATOM 796 O O . ILE A 1 110 ? 9.831 22.954 5.602 1.00 13.94 107 ILE A O 1
ATOM 801 N N . THR A 1 111 ? 9.879 23.806 7.671 1.00 13.96 108 THR A N 1
ATOM 802 C CA . THR A 1 111 ? 9.293 22.618 8.266 1.00 14.14 108 THR A CA 1
ATOM 803 C C . THR A 1 111 ? 7.921 22.364 7.708 1.00 15.33 108 THR A C 1
ATOM 804 O O . THR A 1 111 ? 7.581 21.228 7.407 1.00 15.02 108 THR A O 1
ATOM 808 N N . ARG A 1 112 ? 7.128 23.429 7.555 1.00 16.67 109 ARG A N 1
ATOM 809 C CA . ARG A 1 112 ? 5.793 23.243 6.987 1.00 18.62 109 ARG A CA 1
ATOM 810 C C . ARG A 1 112 ? 5.872 22.635 5.570 1.00 18.21 109 ARG A C 1
ATOM 811 O O . ARG A 1 112 ? 5.105 21.739 5.247 1.00 19.04 109 ARG A O 1
ATOM 819 N N . ASP A 1 113 ? 6.783 23.159 4.754 1.00 18.01 110 ASP A N 1
ATOM 820 C CA . ASP A 1 113 ? 6.987 22.677 3.379 1.00 18.11 110 ASP A CA 1
ATOM 821 C C . ASP A 1 113 ? 7.491 21.249 3.331 1.00 16.51 110 ASP A C 1
ATOM 822 O O . ASP A 1 113 ? 7.051 20.464 2.516 1.00 15.80 110 ASP A O 1
ATOM 827 N N . ILE A 1 114 ? 8.391 20.908 4.246 1.00 13.98 111 ILE A N 1
ATOM 828 C CA . ILE A 1 114 ? 8.856 19.510 4.340 1.00 13.60 111 ILE A CA 1
ATOM 829 C C . ILE A 1 114 ? 7.685 18.579 4.624 1.00 13.98 111 ILE A C 1
ATOM 830 O O . ILE A 1 114 ? 7.504 17.568 3.915 1.00 14.05 111 ILE A O 1
ATOM 835 N N . ALA A 1 115 ? 6.882 18.913 5.647 1.00 14.87 112 ALA A N 1
ATOM 836 C CA . ALA A 1 115 ? 5.890 17.999 6.181 1.00 16.37 112 ALA A CA 1
ATOM 837 C C . ALA A 1 115 ? 4.766 17.856 5.173 1.00 17.10 112 ALA A C 1
ATOM 838 O O . ALA A 1 115 ? 4.185 16.790 5.041 1.00 17.44 112 ALA A O 1
ATOM 840 N N . LYS A 1 116 ? 4.462 18.940 4.486 1.00 17.68 113 LYS A N 1
ATOM 841 C CA . LYS A 1 116 ? 3.420 18.922 3.484 1.00 19.90 113 LYS A CA 1
ATOM 842 C C . LYS A 1 116 ? 3.728 17.941 2.334 1.00 18.28 113 LYS A C 1
ATOM 843 O O . LYS A 1 116 ? 2.837 17.284 1.800 1.00 18.15 113 LYS A O 1
ATOM 849 N N . HIS A 1 117 ? 4.997 17.840 1.947 1.00 15.43 114 HIS A N 1
ATOM 850 C CA . HIS A 1 117 ? 5.380 17.036 0.805 1.00 14.80 114 HIS A CA 1
ATOM 851 C C . HIS A 1 117 ? 5.821 15.625 1.108 1.00 14.48 114 HIS A C 1
ATOM 852 O O . HIS A 1 117 ? 5.687 14.740 0.249 1.00 15.02 114 HIS A O 1
ATOM 859 N N . SER A 1 118 ? 6.318 15.398 2.335 1.00 14.66 115 SER A N 1
ATOM 860 C CA . SER A 1 118 ? 6.730 14.085 2.840 1.00 14.68 115 SER A CA 1
ATOM 861 C C . SER A 1 118 ? 6.153 13.875 4.268 1.00 15.36 115 SER A C 1
ATOM 862 O O . SER A 1 118 ? 6.850 13.902 5.260 1.00 14.88 115 SER A O 1
ATOM 865 N N . PRO A 1 119 ? 4.843 13.642 4.378 1.00 16.14 116 PRO A N 1
ATOM 866 C CA . PRO A 1 119 ? 4.189 13.409 5.665 1.00 16.58 116 PRO A CA 1
ATOM 867 C C . PRO A 1 119 ? 4.765 12.243 6.470 1.00 17.68 116 PRO A C 1
ATOM 868 O O . PRO A 1 119 ? 4.604 12.226 7.670 1.00 19.13 116 PRO A O 1
ATOM 872 N N . ASN A 1 120 ? 5.468 11.313 5.841 1.00 18.19 117 ASN A N 1
ATOM 873 C CA . ASN A 1 120 ? 6.008 10.157 6.539 1.00 18.95 117 ASN A CA 1
ATOM 874 C C . ASN A 1 120 ? 7.536 10.173 6.636 1.00 16.66 117 ASN A C 1
ATOM 875 O O . ASN A 1 120 ? 8.168 9.186 6.984 1.00 17.93 117 ASN A O 1
ATOM 880 N N . ALA A 1 121 ? 8.122 11.328 6.371 1.00 15.30 118 ALA A N 1
ATOM 881 C CA . ALA A 1 121 ? 9.596 11.458 6.479 1.00 13.56 118 ALA A CA 1
ATOM 882 C C . ALA A 1 121 ? 10.078 11.358 7.929 1.00 12.86 118 ALA A C 1
ATOM 883 O O . ALA A 1 121 ? 9.348 11.599 8.885 1.00 13.72 118 ALA A O 1
ATOM 885 N N . ILE A 1 122 ? 11.348 11.018 8.092 1.00 12.05 119 ILE A N 1
ATOM 886 C CA . ILE A 1 122 ? 12.070 11.203 9.351 1.00 11.75 119 ILE A CA 1
ATOM 887 C C . ILE A 1 122 ? 12.934 12.392 9.080 1.00 11.48 119 ILE A C 1
ATOM 888 O O . ILE A 1 122 ? 13.624 12.425 8.031 1.00 11.35 119 ILE A O 1
ATOM 893 N N . ILE A 1 123 ? 12.889 13.367 9.975 1.00 10.90 120 ILE A N 1
ATOM 894 C CA . ILE A 1 123 ? 13.681 14.558 9.841 1.00 10.32 120 ILE A CA 1
ATOM 895 C C . ILE A 1 123 ? 14.885 14.471 10.798 1.00 10.10 120 ILE A C 1
ATOM 896 O O . ILE A 1 123 ? 14.726 14.124 11.983 1.00 9.42 120 ILE A O 1
ATOM 901 N N . VAL A 1 124 ? 16.057 14.725 10.264 1.00 9.52 121 VAL A N 1
ATOM 902 C CA . VAL A 1 124 ? 17.286 14.858 11.067 1.00 9.43 121 VAL A CA 1
ATOM 903 C C . VAL A 1 124 ? 17.754 16.316 10.998 1.00 9.81 121 VAL A C 1
ATOM 904 O O . VAL A 1 124 ? 18.053 16.825 9.913 1.00 9.87 121 VAL A O 1
ATOM 908 N N . VAL A 1 125 ? 17.886 16.970 12.137 1.00 9.38 122 VAL A N 1
ATOM 909 C CA . VAL A 1 125 ? 18.174 18.420 12.221 1.00 9.66 122 VAL A CA 1
ATOM 910 C C . VAL A 1 125 ? 19.589 18.654 12.603 1.00 9.80 122 VAL A C 1
ATOM 911 O O . VAL A 1 125 ? 20.061 18.166 13.636 1.00 10.00 122 VAL A O 1
ATOM 915 N N . LEU A 1 126 ? 20.301 19.444 11.793 1.00 10.21 123 LEU A N 1
ATOM 916 C CA . LEU A 1 126 ? 21.646 19.890 12.166 1.00 10.22 123 LEU A CA 1
ATOM 917 C C . LEU A 1 126 ? 21.582 21.273 12.830 1.00 10.24 123 LEU A C 1
ATOM 918 O O . LEU A 1 126 ? 22.372 21.588 13.758 1.00 10.62 123 LEU A O 1
ATOM 923 N N . THR A 1 127 ? 20.689 22.118 12.334 1.00 10.41 124 THR A N 1
ATOM 924 C CA . THR A 1 127 ? 20.683 23.528 12.649 1.00 11.22 124 THR A CA 1
ATOM 925 C C . THR A 1 127 ? 20.777 23.812 14.127 1.00 12.08 124 THR A C 1
ATOM 926 O O . THR A 1 127 ? 20.055 23.250 14.942 1.00 12.47 124 THR A O 1
ATOM 930 N N . ASN A 1 128 ? 21.669 24.742 14.455 1.00 13.38 125 ASN A N 1
ATOM 931 C CA . ASN A 1 128 ? 21.896 25.137 15.857 1.00 14.28 125 ASN A CA 1
ATOM 932 C C . ASN A 1 128 ? 21.109 26.364 16.302 1.00 13.38 125 ASN A C 1
ATOM 933 O O . ASN A 1 128 ? 20.697 27.148 15.478 1.00 13.39 125 ASN A O 1
ATOM 938 N N . PRO A 1 129 ? 20.817 26.484 17.614 1.00 13.20 126 PRO A N 1
ATOM 939 C CA . PRO A 1 129 ? 21.196 25.528 18.711 1.00 13.08 126 PRO A CA 1
ATOM 940 C C . PRO A 1 129 ? 20.298 24.319 18.675 1.00 13.18 126 PRO A C 1
ATOM 941 O O . PRO A 1 129 ? 19.097 24.447 18.824 1.00 12.92 126 PRO A O 1
ATOM 945 N N . VAL A 1 130 ? 20.881 23.148 18.427 1.00 12.28 127 VAL A N 1
ATOM 946 C CA . VAL A 1 130 ? 20.113 22.009 17.952 1.00 12.39 127 VAL A CA 1
ATOM 947 C C . VAL A 1 130 ? 19.067 21.479 18.917 1.00 12.74 127 VAL A C 1
ATOM 948 O O . VAL A 1 130 ? 18.058 21.003 18.457 1.00 11.31 127 VAL A O 1
ATOM 952 N N . ASP A 1 131 ? 19.293 21.594 20.225 1.00 13.73 128 ASP A N 1
ATOM 953 C CA . ASP A 1 131 ? 18.315 21.126 21.216 1.00 15.21 128 ASP A CA 1
ATOM 954 C C . ASP A 1 131 ? 17.020 21.903 21.086 1.00 15.08 128 ASP A C 1
ATOM 955 O O . ASP A 1 131 ? 15.933 21.312 21.085 1.00 17.90 128 ASP A O 1
ATOM 960 N N . ALA A 1 132 ? 17.093 23.233 20.979 1.00 13.36 129 ALA A N 1
ATOM 961 C CA . ALA A 1 132 ? 15.902 24.044 20.795 1.00 13.13 129 ALA A CA 1
ATOM 962 C C . ALA A 1 132 ? 15.394 24.036 19.381 1.00 12.15 129 ALA A C 1
ATOM 963 O O . ALA A 1 132 ? 14.193 24.062 19.136 1.00 12.72 129 ALA A O 1
ATOM 965 N N . MET A 1 133 ? 16.283 23.972 18.388 1.00 11.86 130 MET A N 1
ATOM 966 C CA . MET A 1 133 ? 15.849 23.956 17.015 1.00 11.74 130 MET A CA 1
ATOM 967 C C . MET A 1 133 ? 15.121 22.664 16.654 1.00 11.36 130 MET A C 1
ATOM 968 O O . MET A 1 133 ? 14.148 22.717 15.909 1.00 11.55 130 MET A O 1
ATOM 973 N N . THR A 1 134 ? 15.527 21.532 17.227 1.00 11.14 131 THR A N 1
ATOM 974 C CA . THR A 1 134 ? 14.863 20.271 16.909 1.00 10.89 131 THR A CA 1
ATOM 975 C C . THR A 1 134 ? 13.451 20.343 17.487 1.00 11.07 131 THR A C 1
ATOM 976 O O . THR A 1 134 ? 12.497 19.879 16.875 1.00 11.32 131 THR A O 1
ATOM 980 N N . TYR A 1 135 ? 13.323 20.944 18.663 1.00 11.74 132 TYR A N 1
ATOM 981 C CA . TYR A 1 135 ? 12.023 21.157 19.260 1.00 12.65 132 TYR A CA 1
ATOM 982 C C . TYR A 1 135 ? 11.142 22.035 18.389 1.00 12.62 132 TYR A C 1
ATOM 983 O O . TYR A 1 135 ? 9.952 21.764 18.191 1.00 12.85 132 TYR A O 1
ATOM 992 N N . SER A 1 136 ? 11.706 23.124 17.858 1.00 12.54 133 SER A N 1
ATOM 993 C CA . SER A 1 136 ? 10.940 23.980 16.987 1.00 13.64 133 SER A CA 1
ATOM 994 C C . SER A 1 136 ? 10.403 23.272 15.712 1.00 13.20 133 SER A C 1
ATOM 995 O O . SER A 1 136 ? 9.245 23.423 15.323 1.00 14.19 133 SER A O 1
ATOM 998 N N . VAL A 1 137 ? 11.231 22.413 15.149 1.00 12.60 134 VAL A N 1
ATOM 999 C CA . VAL A 1 137 ? 10.860 21.607 14.000 1.00 12.42 134 VAL A CA 1
ATOM 1000 C C . VAL A 1 137 ? 9.765 20.614 14.418 1.00 12.78 134 VAL A C 1
ATOM 1001 O O . VAL A 1 137 ? 8.741 20.491 13.752 1.00 13.07 134 VAL A O 1
ATOM 1005 N N . PHE A 1 138 ? 9.976 19.938 15.554 1.00 12.59 135 PHE A N 1
ATOM 1006 C CA . PHE A 1 138 ? 8.986 18.988 16.070 1.00 12.96 135 PHE A CA 1
ATOM 1007 C C . PHE A 1 138 ? 7.625 19.653 16.263 1.00 14.32 135 PHE A C 1
ATOM 1008 O O . PHE A 1 138 ? 6.601 19.093 15.882 1.00 14.58 135 PHE A O 1
ATOM 1016 N N . LYS A 1 139 ? 7.594 20.863 16.806 1.00 15.42 136 LYS A N 1
ATOM 1017 C CA . LYS A 1 139 ? 6.277 21.466 17.062 1.00 17.57 136 LYS A CA 1
ATOM 1018 C C . LYS A 1 139 ? 5.553 21.872 15.778 1.00 18.45 136 LYS A C 1
ATOM 1019 O O . LYS A 1 139 ? 4.341 21.991 15.777 1.00 19.25 136 LYS A O 1
ATOM 1025 N N . GLU A 1 140 ? 6.281 22.127 14.705 1.00 19.13 137 GLU A N 1
ATOM 1026 C CA . GLU A 1 140 ? 5.680 22.618 13.458 1.00 19.39 137 GLU A CA 1
ATOM 1027 C C . GLU A 1 140 ? 5.287 21.472 12.529 1.00 19.48 137 GLU A C 1
ATOM 1028 O O . GLU A 1 140 ? 4.262 21.540 11.793 1.00 18.75 137 GLU A O 1
ATOM 1034 N N . ALA A 1 141 ? 5.991 20.355 12.636 1.00 17.38 138 ALA A N 1
ATOM 1035 C CA . ALA A 1 141 ? 5.895 19.314 11.641 1.00 17.21 138 ALA A CA 1
ATOM 1036 C C . ALA A 1 141 ? 4.650 18.456 11.764 1.00 17.91 138 ALA A C 1
ATOM 1037 O O . ALA A 1 141 ? 4.207 17.914 10.771 1.00 18.19 138 ALA A O 1
ATOM 1039 N N . GLY A 1 142 ? 4.148 18.251 12.966 1.00 18.88 139 GLY A N 1
ATOM 1040 C CA . GLY A 1 142 ? 2.982 17.382 13.093 1.00 18.99 139 GLY A CA 1
ATOM 1041 C C . GLY A 1 142 ? 3.307 15.904 13.052 1.00 18.96 139 GLY A C 1
ATOM 1042 O O . GLY A 1 142 ? 2.409 15.057 12.829 1.00 19.19 139 GLY A O 1
ATOM 1043 N N . PHE A 1 143 ? 4.597 15.607 13.237 1.00 16.65 140 PHE A N 1
ATOM 1044 C CA . PHE A 1 143 ? 5.107 14.243 13.255 1.00 15.87 140 PHE A CA 1
ATOM 1045 C C . PHE A 1 143 ? 5.236 13.692 14.698 1.00 15.10 140 PHE A C 1
ATOM 1046 O O . PHE A 1 143 ? 5.434 14.438 15.641 1.00 14.71 140 PHE A O 1
ATOM 1054 N N . PRO A 1 144 ? 5.153 12.369 14.847 1.00 14.71 141 PRO A N 1
ATOM 1055 C CA . PRO A 1 144 ? 5.503 11.708 16.074 1.00 14.67 141 PRO A CA 1
ATOM 1056 C C . PRO A 1 144 ? 6.944 12.018 16.411 1.00 13.64 141 PRO A C 1
ATOM 1057 O O . PRO A 1 144 ? 7.753 12.180 15.514 1.00 13.49 141 PRO A O 1
ATOM 1061 N N . LYS A 1 145 ? 7.236 12.106 17.705 1.00 13.57 142 LYS A N 1
ATOM 1062 C CA . LYS A 1 145 ? 8.558 12.476 18.209 1.00 12.39 142 LYS A CA 1
ATOM 1063 C C . LYS A 1 145 ? 9.645 11.589 17.674 1.00 12.17 142 LYS A C 1
ATOM 1064 O O . LYS A 1 145 ? 10.768 12.076 17.476 1.00 11.58 142 LYS A O 1
ATOM 1070 N N . GLU A 1 146 ? 9.359 10.299 17.454 1.00 11.93 143 GLU A N 1
ATOM 1071 C CA . GLU A 1 146 ? 10.384 9.372 17.020 1.00 12.60 143 GLU A CA 1
ATOM 1072 C C . GLU A 1 146 ? 10.932 9.725 15.647 1.00 11.99 143 GLU A C 1
ATOM 1073 O O . GLU A 1 146 ? 12.027 9.268 15.278 1.00 11.33 143 GLU A O 1
ATOM 1079 N N . ARG A 1 147 ? 10.183 10.519 14.895 1.00 11.64 144 ARG A N 1
ATOM 1080 C CA . ARG A 1 147 ? 10.529 10.872 13.540 1.00 12.24 144 ARG A CA 1
ATOM 1081 C C . ARG A 1 147 ? 11.111 12.252 13.377 1.00 11.04 144 ARG A C 1
ATOM 1082 O O . ARG A 1 147 ? 11.246 12.719 12.232 1.00 11.52 144 ARG A O 1
ATOM 1090 N N . VAL A 1 148 ? 11.422 12.954 14.479 1.00 10.21 145 VAL A N 1
ATOM 1091 C CA . VAL A 1 148 ? 12.070 14.277 14.446 1.00 9.86 145 VAL A CA 1
ATOM 1092 C C . VAL A 1 148 ? 13.240 14.231 15.443 1.00 9.78 145 VAL A C 1
ATOM 1093 O O . VAL A 1 148 ? 13.038 14.044 16.635 1.00 10.07 145 VAL A O 1
ATOM 1097 N N . ILE A 1 149 ? 14.453 14.258 14.886 1.00 9.78 146 ILE A N 1
ATOM 1098 C CA A ILE A 1 149 ? 15.643 14.034 15.681 0.50 9.62 146 ILE A CA 1
ATOM 1099 C CA B ILE A 1 149 ? 15.697 13.897 15.577 0.50 9.38 146 ILE A CA 1
ATOM 1100 C C . ILE A 1 149 ? 16.724 14.971 15.301 1.00 9.41 146 ILE A C 1
ATOM 1101 O O . ILE A 1 149 ? 16.727 15.541 14.218 1.00 9.83 146 ILE A O 1
ATOM 1110 N N . GLY A 1 150 ? 17.623 15.210 16.238 1.00 9.19 147 GLY A N 1
ATOM 1111 C CA . GLY A 1 150 ? 18.698 16.076 15.966 1.00 9.01 147 GLY A CA 1
ATOM 1112 C C . GLY A 1 150 ? 20.051 15.424 16.091 1.00 9.01 147 GLY A C 1
ATOM 1113 O O . GLY A 1 150 ? 20.212 14.398 16.727 1.00 8.96 147 GLY A O 1
ATOM 1114 N N . GLN A 1 151 ? 21.018 16.027 15.428 1.00 9.46 148 GLN A N 1
ATOM 1115 C CA . GLN A 1 151 ? 22.384 15.629 15.480 1.00 9.37 148 GLN A CA 1
ATOM 1116 C C . GLN A 1 151 ? 23.155 16.415 16.471 1.00 9.83 148 GLN A C 1
ATOM 1117 O O . GLN A 1 151 ? 23.098 17.669 16.443 1.00 11.17 148 GLN A O 1
ATOM 1123 N N . SER A 1 152 ? 23.964 15.762 17.315 1.00 9.48 149 SER A N 1
ATOM 1124 C CA . SER A 1 152 ? 24.865 16.520 18.190 1.00 9.41 149 SER A CA 1
ATOM 1125 C C . SER A 1 152 ? 25.986 15.647 18.659 1.00 9.32 149 SER A C 1
ATOM 1126 O O . SER A 1 152 ? 27.180 15.966 18.474 1.00 9.14 149 SER A O 1
ATOM 1129 N N . GLY A 1 153 ? 25.615 14.563 1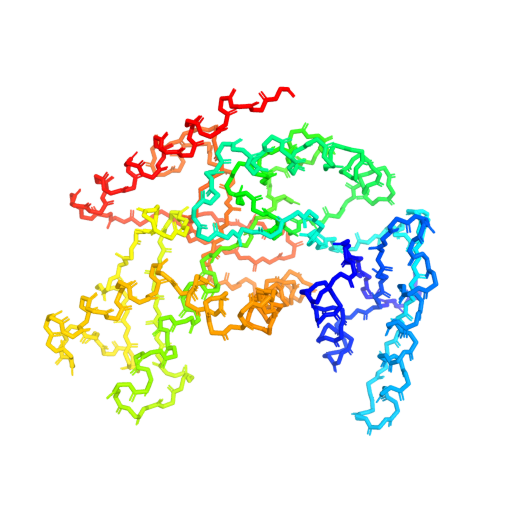9.331 1.00 9.17 150 GLY A N 1
ATOM 1130 C CA . GLY A 1 153 ? 26.669 13.774 20.042 1.00 8.90 150 GLY A CA 1
ATOM 1131 C C . GLY A 1 153 ? 27.539 12.995 19.081 1.00 8.65 150 GLY A C 1
ATOM 1132 O O . GLY A 1 153 ? 28.729 12.672 19.424 1.00 8.20 150 GLY A O 1
ATOM 1133 N N . VAL A 1 154 ? 27.045 12.656 17.867 1.00 7.99 151 VAL A N 1
ATOM 1134 C CA . VAL A 1 154 ? 27.927 11.951 16.947 1.00 8.06 151 VAL A CA 1
ATOM 1135 C C . VAL A 1 154 ? 29.150 12.768 16.609 1.00 8.04 151 VAL A C 1
ATOM 1136 O O . VAL A 1 154 ? 30.299 12.247 16.646 1.00 8.41 151 VAL A O 1
ATOM 1140 N N . LEU A 1 155 ? 28.953 14.066 16.354 1.00 7.70 152 LEU A N 1
ATOM 1141 C CA . LEU A 1 155 ? 30.066 14.948 16.004 1.00 8.12 152 LEU A CA 1
ATOM 1142 C C . LEU A 1 155 ? 31.007 15.110 17.208 1.00 8.38 152 LEU A C 1
ATOM 1143 O O . LEU A 1 155 ? 32.202 15.046 17.097 1.00 8.28 152 LEU A O 1
ATOM 1148 N N . ASP A 1 156 ? 30.440 15.370 18.390 1.00 9.17 153 ASP A N 1
ATOM 1149 C CA . ASP A 1 156 ? 31.277 15.545 19.597 1.00 9.38 153 ASP A CA 1
ATOM 1150 C C . ASP A 1 156 ? 32.091 14.299 19.889 1.00 9.61 153 ASP A C 1
ATOM 1151 O O . ASP A 1 156 ? 33.310 14.385 20.134 1.00 9.32 153 ASP A O 1
ATOM 1156 N N . THR A 1 157 ? 31.482 13.137 19.757 1.00 9.18 154 THR A N 1
ATOM 1157 C CA . THR A 1 157 ? 32.214 11.884 20.000 1.00 9.52 154 THR A CA 1
ATOM 1158 C C . THR A 1 157 ? 33.253 11.661 18.914 1.00 8.96 154 THR A C 1
ATOM 1159 O O . THR A 1 157 ? 34.363 11.142 19.182 1.00 9.39 154 THR A O 1
ATOM 1163 N N . ALA A 1 158 ? 32.973 12.104 17.694 1.00 8.62 155 ALA A N 1
ATOM 1164 C CA . ALA A 1 158 ? 33.966 11.986 16.601 1.00 8.46 155 ALA A CA 1
ATOM 1165 C C . ALA A 1 158 ? 35.203 12.802 16.892 1.00 8.30 155 ALA A C 1
ATOM 1166 O O . ALA A 1 158 ? 36.343 12.314 16.722 1.00 9.08 155 ALA A O 1
ATOM 1168 N N . ARG A 1 159 ? 35.014 14.053 17.327 1.00 8.28 156 ARG A N 1
ATOM 1169 C CA . ARG A 1 159 ? 36.151 14.819 17.695 1.00 8.28 156 ARG A CA 1
ATOM 1170 C C . ARG A 1 159 ? 36.919 14.239 18.866 1.00 8.06 156 ARG A C 1
ATOM 1171 O O . ARG A 1 159 ? 38.105 14.124 18.806 1.00 8.43 156 ARG A O 1
ATOM 1179 N N . PHE A 1 160 ? 36.218 13.853 19.913 1.00 8.20 157 PHE A N 1
ATOM 1180 C CA . PHE A 1 160 ? 36.865 13.179 21.045 1.00 8.28 157 PHE A CA 1
ATOM 1181 C C . PHE A 1 160 ? 37.685 11.994 20.586 1.00 8.35 157 PHE A C 1
ATOM 1182 O O . PHE A 1 160 ? 38.853 11.844 20.994 1.00 8.41 157 PHE A O 1
ATOM 1190 N N . ARG A 1 161 ? 37.093 11.153 19.744 1.00 8.53 158 ARG A N 1
ATOM 1191 C CA . ARG A 1 161 ? 37.789 9.928 19.327 1.00 8.79 158 ARG A CA 1
ATOM 1192 C C . ARG A 1 161 ? 39.031 10.273 18.545 1.00 8.70 158 ARG A C 1
ATOM 1193 O O . ARG A 1 161 ? 40.064 9.578 18.668 1.00 9.01 158 ARG A O 1
ATOM 1201 N N . THR A 1 162 ? 38.949 11.343 17.756 1.00 8.32 159 THR A N 1
ATOM 1202 C CA . THR A 1 162 ? 40.124 11.797 16.960 1.00 8.53 159 THR A CA 1
ATOM 1203 C C . THR A 1 162 ? 41.241 12.209 17.888 1.00 8.40 159 THR A C 1
ATOM 1204 O O . THR A 1 162 ? 42.400 11.814 17.737 1.00 8.34 159 THR A O 1
ATOM 1208 N N . PHE A 1 163 ? 40.902 13.014 18.886 1.00 8.33 160 PHE A N 1
ATOM 1209 C CA . PHE A 1 163 ? 41.921 13.477 19.849 1.00 8.45 160 PHE A CA 1
ATOM 1210 C C . PHE A 1 163 ? 42.585 12.350 20.637 1.00 8.57 160 PHE A C 1
ATOM 1211 O O . PHE A 1 163 ? 43.839 12.333 20.814 1.00 8.98 160 PHE A O 1
ATOM 1219 N N . ILE A 1 164 ? 41.782 11.393 21.065 1.00 8.33 161 ILE A N 1
ATOM 1220 C CA . ILE A 1 164 ? 42.279 10.233 21.824 1.00 8.68 161 ILE A CA 1
ATOM 1221 C C . ILE A 1 164 ? 43.150 9.381 20.914 1.00 9.00 161 ILE A C 1
ATOM 1222 O O . ILE A 1 164 ? 44.176 8.900 21.344 1.00 9.10 161 ILE A O 1
ATOM 1227 N N . ALA A 1 165 ? 42.676 9.123 19.688 1.00 9.14 162 ALA A N 1
ATOM 1228 C CA . ALA A 1 165 ? 43.457 8.342 18.717 1.00 9.89 162 ALA A CA 1
ATOM 1229 C C . ALA A 1 165 ? 44.815 8.933 18.457 1.00 11.07 162 ALA A C 1
ATOM 1230 O O . ALA A 1 165 ? 45.822 8.247 18.374 1.00 11.00 162 ALA A O 1
ATOM 1232 N N . GLN A 1 166 ? 44.881 10.250 18.334 1.00 12.39 163 GLN A N 1
ATOM 1233 C CA . GLN A 1 166 ? 46.162 10.894 18.121 1.00 13.83 163 GLN A CA 1
ATOM 1234 C C . GLN A 1 166 ? 47.011 10.870 19.393 1.00 14.34 163 GLN A C 1
ATOM 1235 O O . GLN A 1 166 ? 48.238 10.659 19.329 1.00 15.89 163 GLN A O 1
ATOM 1241 N N . GLU A 1 167 ? 46.397 10.959 20.570 1.00 14.19 164 GLU A N 1
ATOM 1242 C CA . GLU A 1 167 ? 47.145 10.936 21.823 1.00 15.10 164 GLU A CA 1
ATOM 1243 C C . GLU A 1 167 ? 47.844 9.605 22.044 1.00 14.39 164 GLU A C 1
ATOM 1244 O O . GLU A 1 167 ? 49.026 9.536 22.465 1.00 16.09 164 GLU A O 1
ATOM 1250 N N . LEU A 1 168 ? 47.091 8.544 21.792 1.00 13.28 165 LEU A N 1
ATOM 1251 C CA . LEU A 1 168 ? 47.577 7.164 21.960 1.00 13.10 165 LEU A CA 1
ATOM 1252 C C . LEU A 1 168 ? 48.257 6.544 20.733 1.00 12.85 165 LEU A C 1
ATOM 1253 O O . LEU A 1 168 ? 48.838 5.405 20.857 1.00 13.09 165 LEU A O 1
ATOM 1258 N N . ASN A 1 169 ? 48.224 7.234 19.589 1.00 12.62 166 ASN A N 1
ATOM 1259 C CA . ASN A 1 169 ? 48.614 6.670 18.286 1.00 12.58 166 ASN A CA 1
ATOM 1260 C C . ASN A 1 169 ? 47.966 5.308 18.026 1.00 12.31 166 ASN A C 1
ATOM 1261 O O . ASN A 1 169 ? 48.654 4.302 17.901 1.00 12.13 166 ASN A O 1
ATOM 1266 N N . LEU A 1 170 ? 46.640 5.311 18.004 1.00 11.96 167 LEU A N 1
ATOM 1267 C CA . LEU A 1 170 ? 45.823 4.110 17.798 1.00 11.61 167 LEU A CA 1
ATOM 1268 C C . LEU A 1 170 ? 44.770 4.348 16.753 1.00 11.84 167 LEU A C 1
ATOM 1269 O O . LEU A 1 170 ? 44.345 5.503 16.492 1.00 12.43 167 LEU A O 1
ATOM 1274 N N . SER A 1 171 ? 44.363 3.268 16.113 1.00 11.64 168 SER A N 1
ATOM 1275 C CA . SER A 1 171 ? 43.245 3.344 15.149 1.00 11.94 168 SER A CA 1
ATOM 1276 C C . SER A 1 171 ? 42.008 4.023 15.688 1.00 12.22 168 SER A C 1
ATOM 1277 O O . SER A 1 171 ? 41.505 3.667 16.746 1.00 12.01 168 SER A O 1
ATOM 1280 N N . VAL A 1 172 ? 41.439 4.945 14.900 1.00 12.63 169 VAL A N 1
ATOM 1281 C CA . VAL A 1 172 ? 40.143 5.496 15.251 1.00 12.33 169 VAL A CA 1
ATOM 1282 C C . VAL A 1 172 ? 39.052 4.490 15.306 1.00 12.91 169 VAL A C 1
ATOM 1283 O O . VAL A 1 172 ? 37.974 4.788 15.944 1.00 14.51 169 VAL A O 1
ATOM 1287 N N . LYS A 1 173 ? 39.223 3.353 14.638 1.00 13.00 170 LYS A N 1
ATOM 1288 C CA . LYS A 1 173 ? 38.208 2.305 14.630 1.00 13.17 170 LYS A CA 1
ATOM 1289 C C . LYS A 1 173 ? 37.971 1.755 16.050 1.00 12.69 170 LYS A C 1
ATOM 1290 O O . LYS A 1 173 ? 36.915 1.150 16.319 1.00 12.08 170 LYS A O 1
ATOM 1296 N N . ASP A 1 174 ? 38.982 1.870 16.906 1.00 11.83 171 ASP A N 1
ATOM 1297 C CA . ASP A 1 174 ? 38.957 1.202 18.214 1.00 11.91 171 ASP A CA 1
ATOM 1298 C C . ASP A 1 174 ? 38.755 2.150 19.406 1.00 11.93 171 ASP A C 1
ATOM 1299 O O . ASP A 1 174 ? 38.750 1.764 20.558 1.00 12.15 171 ASP A O 1
ATOM 1304 N N . ILE A 1 175 ? 38.606 3.435 19.116 1.00 11.75 172 ILE A N 1
ATOM 1305 C CA . ILE A 1 175 ? 38.373 4.378 20.197 1.00 11.48 172 ILE A CA 1
ATOM 1306 C C . ILE A 1 175 ? 36.852 4.626 20.271 1.00 12.44 172 ILE A C 1
ATOM 1307 O O . ILE A 1 175 ? 36.177 4.757 19.241 1.00 12.44 172 ILE A O 1
ATOM 1312 N N . THR A 1 176 ? 36.341 4.771 21.468 1.00 12.45 173 THR A N 1
ATOM 1313 C CA . THR A 1 176 ? 34.918 5.137 21.643 1.00 14.29 173 THR A CA 1
ATOM 1314 C C . THR A 1 176 ? 34.817 6.308 22.630 1.00 14.12 173 THR A C 1
ATOM 1315 O O . THR A 1 176 ? 35.646 6.493 23.534 1.00 15.73 173 THR A O 1
ATOM 1319 N N . GLY A 1 177 ? 33.804 7.103 22.459 1.00 12.68 174 GLY A N 1
ATOM 1320 C CA . GLY A 1 177 ? 33.516 8.199 23.365 1.00 12.59 174 GLY A CA 1
ATOM 1321 C C . GLY A 1 177 ? 32.066 8.102 23.719 1.00 12.35 174 GLY A C 1
ATOM 1322 O O . GLY A 1 177 ? 31.330 7.293 23.133 1.00 12.45 174 GLY A O 1
ATOM 1323 N N . PHE A 1 178 ? 31.636 8.909 24.678 1.00 11.74 175 PHE A N 1
ATOM 1324 C CA . PHE A 1 178 ? 30.259 8.810 25.155 1.00 12.48 175 PHE A CA 1
ATOM 1325 C C . PHE A 1 178 ? 29.881 10.158 25.711 1.00 12.97 175 PHE A C 1
ATOM 1326 O O . PHE A 1 178 ? 30.515 10.635 26.643 1.00 12.40 175 PHE A O 1
ATOM 1334 N N . VAL A 1 179 ? 28.849 10.745 25.157 1.00 13.69 176 VAL A N 1
ATOM 1335 C CA . VAL A 1 179 ? 28.438 12.060 25.621 1.00 15.48 176 VAL A CA 1
ATOM 1336 C C . VAL A 1 179 ? 26.933 12.121 25.708 1.00 14.81 176 VAL A C 1
ATOM 1337 O O . VAL A 1 179 ? 26.217 11.470 24.941 1.00 16.71 176 VAL A O 1
ATOM 1341 N N . LEU A 1 180 ? 26.461 12.848 26.692 1.00 15.03 177 LEU A N 1
ATOM 1342 C CA . LEU A 1 180 ? 25.066 13.216 26.780 1.00 14.33 177 LEU A CA 1
ATOM 1343 C C . LEU A 1 180 ? 24.957 14.732 26.703 1.00 13.73 177 LEU A C 1
ATOM 1344 O O . LEU A 1 180 ? 25.962 15.461 26.787 1.00 13.65 177 LEU A O 1
ATOM 1349 N N A GLY A 1 181 ? 23.728 15.204 26.507 0.50 13.03 178 GLY A N 1
ATOM 1350 N N B GLY A 1 181 ? 23.711 15.159 26.567 0.50 13.47 178 GLY A N 1
ATOM 1351 C CA A GLY A 1 181 ? 23.408 16.650 26.657 0.50 13.54 178 GLY A CA 1
ATOM 1352 C CA B GLY A 1 181 ? 23.412 16.561 26.425 0.50 14.35 178 GLY A CA 1
ATOM 1353 C C A GLY A 1 181 ? 23.291 17.554 25.425 0.50 13.58 178 GLY A C 1
ATOM 1354 C C B GLY A 1 181 ? 24.042 16.997 25.120 0.50 14.90 178 GLY A C 1
ATOM 1355 O O A GLY A 1 181 ? 22.150 17.784 24.895 0.50 13.08 178 GLY A O 1
ATOM 1356 O O B GLY A 1 181 ? 24.404 16.187 24.229 0.50 16.39 178 GLY A O 1
ATOM 1357 N N . GLY A 1 182 ? 24.414 18.241 25.103 1.00 14.08 179 GLY A N 1
ATOM 1358 C CA . GLY A 1 182 ? 24.641 18.922 23.876 1.00 13.97 179 GLY A CA 1
ATOM 1359 C C . GLY A 1 182 ? 26.076 19.373 23.727 1.00 14.12 179 GLY A C 1
ATOM 1360 O O . GLY A 1 182 ? 26.933 18.729 24.221 1.00 13.48 179 GLY A O 1
ATOM 1361 N N . HIS A 1 183 ? 26.326 20.474 22.988 1.00 14.89 180 HIS A N 1
ATOM 1362 C CA . HIS A 1 183 ? 27.688 20.925 22.772 1.00 15.52 180 HIS A CA 1
ATOM 1363 C C . HIS A 1 183 ? 28.189 21.834 23.847 1.00 14.93 180 HIS A C 1
ATOM 1364 O O . HIS A 1 183 ? 27.418 22.396 24.607 1.00 15.25 180 HIS A O 1
ATOM 1371 N N . GLY A 1 184 ? 29.496 22.025 23.894 1.00 14.09 181 GLY A N 1
ATOM 1372 C CA . GLY A 1 184 ? 30.083 23.099 24.657 1.00 15.41 181 GLY A CA 1
ATOM 1373 C C . GLY A 1 184 ? 29.885 22.863 26.149 1.00 15.87 181 GLY A C 1
ATOM 1374 O O . GLY A 1 184 ? 30.126 21.770 26.628 1.00 13.96 181 GLY A O 1
ATOM 1375 N N . ASP A 1 185 ? 29.347 23.859 26.834 1.00 16.65 182 ASP A N 1
ATOM 1376 C CA . ASP A 1 185 ? 29.112 23.779 28.284 1.00 18.80 182 ASP A CA 1
ATOM 1377 C C . ASP A 1 185 ? 27.964 22.810 28.617 1.00 18.32 182 ASP A C 1
ATOM 1378 O O . ASP A 1 185 ? 27.903 22.298 29.762 1.00 19.78 182 ASP A O 1
ATOM 1383 N N . ASP A 1 186 ? 27.084 22.539 27.654 1.00 15.79 183 ASP A N 1
ATOM 1384 C CA . ASP A 1 186 ? 26.001 21.573 27.787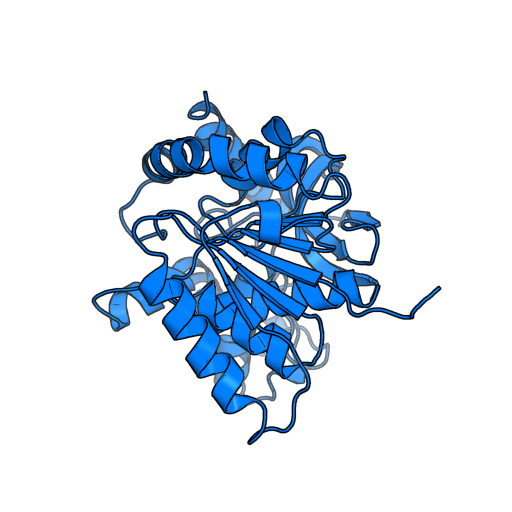 1.00 15.40 183 ASP A CA 1
ATOM 1385 C C . ASP A 1 186 ? 26.426 20.114 27.661 1.00 13.53 183 ASP A C 1
ATOM 1386 O O . ASP A 1 186 ? 25.617 19.201 27.940 1.00 12.33 183 ASP A O 1
ATOM 1391 N N . MET A 1 187 ? 27.652 19.859 27.188 1.00 11.83 184 MET A N 1
ATOM 1392 C CA . MET A 1 187 ? 28.109 18.458 27.005 1.00 12.00 184 MET A CA 1
ATOM 1393 C C . MET A 1 187 ? 28.324 17.795 28.365 1.00 11.89 184 MET A C 1
ATOM 1394 O O . MET A 1 187 ? 28.908 18.363 29.276 1.00 12.58 184 MET A O 1
ATOM 1399 N N . VAL A 1 188 ? 27.841 16.577 28.517 1.00 11.85 185 VAL A N 1
ATOM 1400 C CA . VAL A 1 188 ? 28.051 15.755 29.670 1.00 12.24 185 VAL A CA 1
ATOM 1401 C C . VAL A 1 188 ? 28.800 14.513 29.228 1.00 12.99 185 VAL A C 1
ATOM 1402 O O . VAL A 1 188 ? 28.204 13.507 28.860 1.00 13.24 185 VAL A O 1
ATOM 1406 N N . PRO A 1 189 ? 30.138 14.584 29.244 1.00 13.49 186 PRO A N 1
ATOM 1407 C CA . PRO A 1 189 ? 30.834 13.404 28.787 1.00 13.99 186 PRO A CA 1
ATOM 1408 C C . PRO A 1 189 ? 30.891 12.359 29.889 1.00 13.78 186 PRO A C 1
ATOM 1409 O O . PRO A 1 189 ? 30.955 12.678 31.100 1.00 14.50 186 PRO A O 1
ATOM 1413 N N . LEU A 1 190 ? 30.867 11.096 29.484 1.00 13.45 187 LEU A N 1
ATOM 1414 C CA . LEU A 1 190 ? 31.139 9.995 30.362 1.00 13.88 187 LEU A CA 1
ATOM 1415 C C . LEU A 1 190 ? 32.452 9.344 29.946 1.00 13.43 187 LEU A C 1
ATOM 1416 O O . LEU A 1 190 ? 32.491 8.375 29.189 1.00 12.53 187 LEU A O 1
ATOM 1421 N N . VAL A 1 191 ? 33.568 9.857 30.471 1.00 13.10 188 VAL A N 1
ATOM 1422 C CA A VAL A 1 191 ? 34.850 9.237 30.183 0.60 12.95 188 VAL A CA 1
ATOM 1423 C CA B VAL A 1 191 ? 34.851 9.262 30.211 0.40 12.85 188 VAL A CA 1
ATOM 1424 C C . VAL A 1 191 ? 34.889 7.827 30.750 1.00 12.73 188 VAL A C 1
ATOM 1425 O O . VAL A 1 191 ? 35.586 6.985 30.221 1.00 12.76 188 VAL A O 1
ATOM 1432 N N . ARG A 1 192 ? 34.096 7.541 31.777 1.00 12.53 189 ARG A N 1
ATOM 1433 C CA . ARG A 1 192 ? 34.066 6.157 32.269 1.00 13.04 189 ARG A CA 1
ATOM 1434 C C . ARG A 1 192 ? 33.490 5.181 31.266 1.00 12.60 189 ARG A C 1
ATOM 1435 O O . ARG A 1 192 ? 33.711 3.972 31.397 1.00 12.45 189 ARG A O 1
ATOM 1443 N N . TYR A 1 193 ? 32.742 5.694 30.287 1.00 12.06 190 TYR A N 1
ATOM 1444 C CA . TYR A 1 193 ? 32.219 4.861 29.190 1.00 11.89 190 TYR A CA 1
ATOM 1445 C C . TYR A 1 193 ? 32.942 5.144 27.894 1.00 11.05 190 TYR A C 1
ATOM 1446 O O . TYR A 1 193 ? 32.350 5.059 26.818 1.00 11.21 190 TYR A O 1
ATOM 1455 N N . SER A 1 194 ? 34.222 5.503 27.976 1.00 10.79 191 SER A N 1
ATOM 1456 C CA . SER A 1 194 ? 35.041 5.823 26.813 1.00 10.45 191 SER A CA 1
ATOM 1457 C C . SER A 1 194 ? 36.266 4.933 26.871 1.00 10.43 191 SER A C 1
ATOM 1458 O O . SER A 1 194 ? 36.880 4.781 27.929 1.00 11.03 191 SER A O 1
ATOM 1461 N N . TYR A 1 195 ? 36.576 4.261 25.748 1.00 10.23 192 TYR A N 1
ATOM 1462 C CA . TYR A 1 195 ? 37.568 3.174 25.732 1.00 10.30 192 TYR A CA 1
ATOM 1463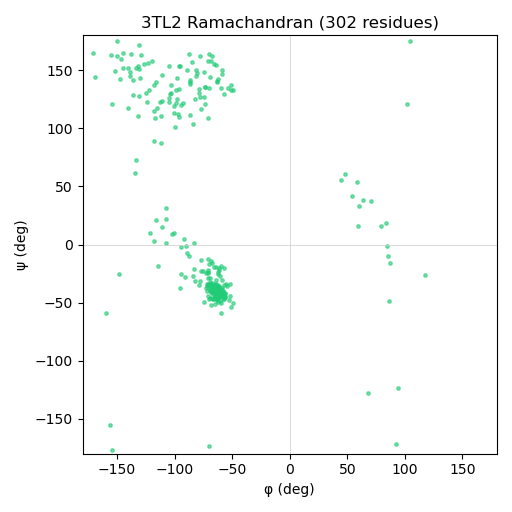 C C . TYR A 1 195 ? 38.506 3.198 24.522 1.00 10.08 192 TYR A C 1
ATOM 1464 O O . TYR A 1 195 ? 38.222 3.834 23.484 1.00 10.11 192 TYR A O 1
ATOM 1473 N N . ALA A 1 196 ? 39.609 2.467 24.627 1.00 10.15 193 ALA A N 1
ATOM 1474 C CA . ALA A 1 196 ? 40.461 2.062 23.507 1.00 10.15 193 ALA A CA 1
ATOM 1475 C C . ALA A 1 196 ? 40.430 0.510 23.443 1.00 10.44 193 ALA A C 1
ATOM 1476 O O . ALA A 1 196 ? 40.933 -0.177 24.344 1.00 10.59 193 ALA A O 1
ATOM 1478 N N . GLY A 1 197 ? 39.777 -0.023 22.451 1.00 10.55 194 GLY A N 1
ATOM 1479 C CA . GLY A 1 197 ? 39.663 -1.455 22.326 1.00 11.24 194 GLY A CA 1
ATOM 1480 C C . GLY A 1 197 ? 38.965 -2.043 23.523 1.00 11.56 194 GLY A C 1
ATOM 1481 O O . GLY A 1 197 ? 39.228 -3.195 23.884 1.00 13.22 194 GLY A O 1
ATOM 1482 N N . GLY A 1 198 ? 38.044 -1.279 24.072 1.00 11.06 195 GLY A N 1
ATOM 1483 C CA . GLY A 1 198 ? 37.277 -1.696 25.265 1.00 10.96 195 GLY A CA 1
ATOM 1484 C C . GLY A 1 198 ? 37.932 -1.423 26.604 1.00 10.86 195 GLY A C 1
ATOM 1485 O O . GLY A 1 198 ? 37.311 -1.625 27.633 1.00 10.86 195 GLY A O 1
ATOM 1486 N N . ILE A 1 199 ? 39.192 -1.028 26.576 1.00 11.11 196 ILE A N 1
ATOM 1487 C CA . ILE A 1 199 ? 39.964 -0.704 27.761 1.00 11.37 196 ILE A CA 1
ATOM 1488 C C . ILE A 1 199 ? 39.638 0.731 28.182 1.00 11.35 196 ILE A C 1
ATOM 1489 O O . ILE A 1 199 ? 39.768 1.674 27.361 1.00 11.06 196 ILE A O 1
ATOM 1494 N N . PRO A 1 200 ? 39.209 0.904 29.450 1.00 11.65 197 PRO A N 1
ATOM 1495 C CA . PRO A 1 200 ? 38.871 2.261 29.860 1.00 11.65 197 PRO A CA 1
ATOM 1496 C C . PRO A 1 200 ? 39.985 3.281 29.700 1.00 11.81 197 PRO A C 1
ATOM 1497 O O . PRO A 1 200 ? 41.118 3.085 30.150 1.00 11.81 197 PRO A O 1
ATOM 1501 N N . LEU A 1 201 ? 39.666 4.406 29.063 1.00 11.39 198 LEU A N 1
ATOM 1502 C CA . LEU A 1 201 ? 40.669 5.444 28.819 1.00 11.74 198 LEU A CA 1
ATOM 1503 C C . LEU A 1 201 ? 41.301 6.033 30.065 1.00 12.87 198 LEU A C 1
ATOM 1504 O O . LEU A 1 201 ? 42.481 6.388 30.027 1.00 13.65 198 LEU A O 1
ATOM 1509 N N . GLU A 1 202 ? 40.585 6.028 31.200 1.00 13.75 199 GLU A N 1
ATOM 1510 C CA . GLU A 1 202 ? 41.161 6.471 32.461 1.00 15.11 199 GLU A CA 1
ATOM 1511 C C . GLU A 1 202 ? 42.334 5.676 32.942 1.00 15.01 199 GLU A C 1
ATOM 1512 O O . GLU A 1 202 ? 43.169 6.201 33.735 1.00 15.71 199 GLU A O 1
ATOM 1518 N N . THR A 1 203 ? 42.457 4.437 32.429 1.00 13.98 200 THR A N 1
ATOM 1519 C CA . THR A 1 203 ? 43.600 3.607 32.743 1.00 14.10 200 THR A CA 1
ATOM 1520 C C . THR A 1 203 ? 44.793 3.825 31.794 1.00 13.91 200 THR A C 1
ATOM 1521 O O . THR A 1 203 ? 45.908 3.335 32.098 1.00 14.79 200 THR A O 1
ATOM 1525 N N . LEU A 1 204 ? 44.591 4.575 30.706 1.00 13.65 201 LEU A N 1
ATOM 1526 C CA . LEU A 1 204 ? 45.594 4.742 29.649 1.00 13.24 201 LEU A CA 1
ATOM 1527 C C . LEU A 1 204 ? 46.169 6.145 29.470 1.00 13.32 201 LEU A C 1
ATOM 1528 O O . LEU A 1 204 ? 47.246 6.321 28.816 1.00 13.28 201 LEU A O 1
ATOM 1533 N N . ILE A 1 205 ? 45.439 7.104 30.009 1.00 12.92 202 ILE A N 1
ATOM 1534 C CA . ILE A 1 205 ? 45.768 8.533 29.867 1.00 13.19 202 ILE A CA 1
ATOM 1535 C C . ILE A 1 205 ? 45.590 9.220 31.224 1.00 13.55 202 ILE A C 1
ATOM 1536 O O . ILE A 1 205 ? 44.554 9.062 31.874 1.00 14.26 202 ILE A O 1
ATOM 1541 N N . PRO A 1 206 ? 46.597 9.968 31.682 1.00 14.55 203 PRO A N 1
ATOM 1542 C CA . PRO A 1 206 ? 46.484 10.634 32.987 1.00 14.85 203 PRO A CA 1
ATOM 1543 C C . PRO A 1 206 ? 45.395 11.663 33.032 1.00 14.47 203 PRO A C 1
ATOM 1544 O O . PRO A 1 206 ? 44.989 12.192 32.014 1.00 12.89 203 PRO A O 1
ATOM 1548 N N . LYS A 1 207 ? 44.887 11.905 34.231 1.00 14.52 204 LYS A N 1
ATOM 1549 C CA . LYS A 1 207 ? 43.699 12.718 34.419 1.00 14.54 204 LYS A CA 1
ATOM 1550 C C . LYS A 1 207 ? 43.746 14.063 33.669 1.00 13.89 204 LYS A C 1
ATOM 1551 O O . LYS A 1 207 ? 42.832 14.403 32.959 1.00 13.39 204 LYS A O 1
ATOM 1557 N N . GLU A 1 208 ? 44.840 14.808 33.845 1.00 14.07 205 GLU A N 1
ATOM 1558 C CA . GLU A 1 208 ? 44.916 16.161 33.301 1.00 14.22 205 GLU A CA 1
ATOM 1559 C C . GLU A 1 208 ? 44.890 16.154 31.775 1.00 14.08 205 GLU A C 1
ATOM 1560 O O . GLU A 1 208 ? 44.256 17.063 31.130 1.00 13.08 205 GLU A O 1
ATOM 1566 N N . ARG A 1 209 ? 45.568 15.160 31.168 1.00 14.45 206 ARG A N 1
ATOM 1567 C CA . ARG A 1 209 ? 45.534 15.050 29.708 1.00 14.83 206 ARG A CA 1
ATOM 1568 C C . ARG A 1 209 ? 44.113 14.729 29.225 1.00 13.97 206 ARG A C 1
ATOM 1569 O O . ARG A 1 209 ? 43.656 15.278 28.270 1.00 12.91 206 ARG A O 1
ATOM 1577 N N . LEU A 1 210 ? 43.448 13.815 29.898 1.00 13.69 207 LEU A N 1
ATOM 1578 C CA . LEU A 1 210 ? 42.117 13.454 29.537 1.00 13.54 207 LEU A CA 1
ATOM 1579 C C . LEU A 1 210 ? 41.165 14.636 29.702 1.00 12.99 207 LEU A C 1
ATOM 1580 O O . LEU A 1 210 ? 40.334 14.866 28.860 1.00 12.04 207 LEU A O 1
ATOM 1585 N N . GLU A 1 211 ? 41.337 15.436 30.757 1.00 12.84 208 GLU A N 1
ATOM 1586 C CA . GLU A 1 211 ? 40.573 16.656 30.984 1.00 13.13 208 GLU A CA 1
ATOM 1587 C C . GLU A 1 211 ? 40.830 17.630 29.842 1.00 12.15 208 GLU A C 1
ATOM 1588 O O . GLU A 1 211 ? 39.873 18.272 29.348 1.00 11.77 208 GLU A O 1
ATOM 1594 N N . ALA A 1 212 ? 42.100 17.737 29.425 1.00 11.73 209 ALA A N 1
ATOM 1595 C CA . ALA A 1 212 ? 42.384 18.663 28.329 1.00 11.55 209 ALA A CA 1
ATOM 1596 C C . ALA A 1 212 ? 41.675 18.251 27.024 1.00 10.83 209 ALA A C 1
ATOM 1597 O O . ALA A 1 212 ? 41.199 19.102 26.272 1.00 11.01 209 ALA A O 1
ATOM 1599 N N . ILE A 1 213 ? 41.623 16.941 26.773 1.00 10.27 210 ILE A N 1
ATOM 1600 C CA . ILE A 1 213 ? 40.956 16.401 25.582 1.00 9.47 210 ILE A CA 1
ATOM 1601 C C . ILE A 1 213 ? 39.430 16.593 25.661 1.00 9.27 210 ILE A C 1
ATOM 1602 O O . ILE A 1 213 ? 38.808 16.929 24.663 1.00 9.06 210 ILE A O 1
ATOM 1607 N N . VAL A 1 214 ? 38.860 16.416 26.845 1.00 9.31 211 VAL A N 1
ATOM 1608 C CA . VAL A 1 214 ? 37.440 16.709 27.009 1.00 9.52 211 VAL A CA 1
ATOM 1609 C C . VAL A 1 214 ? 37.135 18.191 26.730 1.00 9.60 211 VAL A C 1
ATOM 1610 O O . VAL A 1 214 ? 36.194 18.527 26.027 1.00 9.60 211 VAL A O 1
ATOM 1614 N N . GLU A 1 215 ? 37.948 19.078 27.274 1.00 10.15 212 GLU A N 1
ATOM 1615 C CA . GLU A 1 215 ? 37.801 20.536 27.036 1.00 10.88 212 GLU A CA 1
ATOM 1616 C C . GLU A 1 215 ? 37.973 20.846 25.552 1.00 10.54 212 GLU A C 1
ATOM 1617 O O . GLU A 1 215 ? 37.261 21.662 24.999 1.00 10.43 212 GLU A O 1
ATOM 1623 N N . ARG A 1 216 ? 38.898 20.181 24.879 1.00 10.28 213 ARG A N 1
ATOM 1624 C CA . ARG A 1 216 ? 39.051 20.362 23.442 1.00 10.25 213 ARG A CA 1
ATOM 1625 C C . ARG A 1 216 ? 37.824 19.939 22.694 1.00 9.96 213 ARG A C 1
ATOM 1626 O O . ARG A 1 216 ? 37.429 20.572 21.707 1.00 10.13 213 ARG A O 1
ATOM 1634 N N . THR A 1 217 ? 37.193 18.871 23.136 1.00 9.85 214 THR A N 1
ATOM 1635 C CA . THR A 1 217 ? 35.962 18.416 22.550 1.00 9.49 214 THR A CA 1
ATOM 1636 C C . THR A 1 217 ? 34.865 19.450 22.761 1.00 9.64 214 THR A C 1
ATOM 1637 O O . THR A 1 217 ? 34.072 19.745 21.836 1.00 9.47 214 THR A O 1
ATOM 1641 N N . ARG A 1 218 ? 34.768 20.012 23.971 1.00 10.25 215 ARG A N 1
ATOM 1642 C CA . ARG A 1 218 ? 33.738 21.027 24.238 1.00 10.92 215 ARG A CA 1
ATOM 1643 C C . ARG A 1 218 ? 33.864 22.217 23.285 1.00 11.22 215 ARG A C 1
ATOM 1644 O O . ARG A 1 218 ? 32.862 22.748 22.781 1.00 11.97 215 ARG A O 1
ATOM 1652 N N . LYS A 1 219 ? 35.110 22.614 23.021 1.00 11.47 216 LYS A N 1
ATOM 1653 C CA . LYS A 1 219 ? 35.411 23.769 22.204 1.00 12.07 216 LYS A CA 1
ATOM 1654 C C . LYS A 1 219 ? 35.596 23.407 20.710 1.00 11.20 216 LYS A C 1
ATOM 1655 O O . LYS A 1 219 ? 36.008 24.254 19.940 1.00 11.19 216 LYS A O 1
ATOM 1661 N N . GLY A 1 220 ? 35.368 22.161 20.315 1.00 10.20 217 GLY A N 1
ATOM 1662 C CA . GLY A 1 220 ? 35.853 21.738 19.038 1.00 10.45 217 GLY A CA 1
ATOM 1663 C C . GLY A 1 220 ? 35.316 22.412 17.801 1.00 9.51 217 GLY A C 1
ATOM 1664 O O . GLY A 1 220 ? 36.055 22.582 16.831 1.00 9.66 217 GLY A O 1
ATOM 1665 N N . GLY A 1 221 ? 34.046 22.769 17.778 1.00 9.42 218 GLY A N 1
ATOM 1666 C CA . GLY A 1 221 ? 33.529 23.510 16.624 1.00 9.35 218 GLY A CA 1
ATOM 1667 C C . GLY A 1 221 ? 34.133 24.874 16.504 1.00 9.72 218 GLY A C 1
ATOM 1668 O O . GLY A 1 221 ? 34.473 25.322 15.400 1.00 9.98 218 GLY A O 1
ATOM 1669 N N . GLY A 1 222 ? 34.347 25.518 17.648 1.00 9.48 219 GLY A N 1
ATOM 1670 C CA . GLY A 1 222 ? 34.975 26.851 17.656 1.00 9.88 219 GLY A CA 1
ATOM 1671 C C . GLY A 1 222 ? 36.411 26.797 17.221 1.00 9.96 219 GLY A C 1
ATOM 1672 O O . GLY A 1 222 ? 36.959 27.762 16.689 1.00 10.72 219 GLY A O 1
ATOM 1673 N N . GLU A 1 223 ? 37.055 25.711 17.546 1.00 9.73 220 GLU A N 1
ATOM 1674 C CA . GLU A 1 223 ? 38.442 25.522 17.124 1.00 9.81 220 GLU A CA 1
ATOM 1675 C C . GLU A 1 223 ? 38.558 25.590 15.610 1.00 9.86 220 GLU A C 1
ATOM 1676 O O . GLU A 1 223 ? 39.430 26.316 15.086 1.00 9.65 220 GLU A O 1
ATOM 1682 N N . ILE A 1 224 ? 37.646 24.928 14.921 1.00 9.80 221 ILE A N 1
ATOM 1683 C CA . ILE A 1 224 ? 37.675 24.855 13.450 1.00 9.73 221 ILE A CA 1
ATOM 1684 C C . ILE A 1 224 ? 37.321 26.272 12.954 1.00 9.78 221 ILE A C 1
ATOM 1685 O O . ILE A 1 224 ? 38.002 26.822 12.095 1.00 10.31 221 ILE A O 1
ATOM 1690 N N . VAL A 1 225 ? 36.278 26.878 13.512 1.00 9.77 222 VAL A N 1
ATOM 1691 C CA . VAL A 1 225 ? 35.946 28.291 13.165 1.00 10.11 222 VAL A CA 1
ATOM 1692 C C . VAL A 1 225 ? 37.158 29.206 13.327 1.00 10.55 222 VAL A C 1
ATOM 1693 O O . VAL A 1 225 ? 37.424 30.045 12.439 1.00 10.84 222 VAL A O 1
ATOM 1697 N N . GLY A 1 226 ? 37.908 29.071 14.423 1.00 10.64 223 GLY A N 1
ATOM 1698 C CA . GLY A 1 226 ? 39.065 29.954 14.616 1.00 11.24 223 GLY A CA 1
ATOM 1699 C C . GLY A 1 226 ? 40.214 29.779 13.623 1.00 11.78 223 GLY A C 1
ATOM 1700 O O . GLY A 1 226 ? 40.850 30.765 13.202 1.00 12.95 223 GLY A O 1
ATOM 1701 N N . LEU A 1 227 ? 40.480 28.534 13.244 1.00 11.60 224 LEU A N 1
ATOM 1702 C CA . LEU A 1 227 ? 41.529 28.212 12.275 1.00 11.78 224 LEU A CA 1
ATOM 1703 C C . LEU A 1 227 ? 41.103 28.716 10.897 1.00 12.15 224 LEU A C 1
ATOM 1704 O O . LEU A 1 227 ? 41.929 29.287 10.196 1.00 12.12 224 LEU A O 1
ATOM 1709 N N . LEU A 1 228 ? 39.835 28.562 10.561 1.00 13.13 225 LEU A N 1
ATOM 1710 C CA . LEU A 1 228 ? 39.389 28.861 9.173 1.00 14.05 225 LEU A CA 1
ATOM 1711 C C . LEU A 1 228 ? 39.402 30.363 8.937 1.00 15.71 225 LEU A C 1
ATOM 1712 O O . LEU A 1 228 ? 39.712 30.848 7.857 1.00 16.01 225 LEU A O 1
ATOM 1717 N N . GLY A 1 229 ? 39.060 31.126 9.950 1.00 16.90 226 GLY A N 1
ATOM 1718 C CA . GLY A 1 229 ? 39.003 32.588 9.770 1.00 19.49 226 GLY A CA 1
ATOM 1719 C C . GLY A 1 229 ? 37.647 33.022 9.219 1.00 22.09 226 GLY A C 1
ATOM 1720 O O . GLY A 1 229 ? 37.041 33.930 9.756 1.00 32.35 226 GLY A O 1
ATOM 1721 N N . ASN A 1 230 ? 37.168 32.376 8.178 1.00 23.66 227 ASN A N 1
ATOM 1722 C CA . ASN A 1 230 ? 35.765 32.513 7.736 1.00 26.00 227 ASN A CA 1
ATOM 1723 C C . ASN A 1 230 ? 35.227 31.146 7.400 1.00 22.11 227 ASN A C 1
ATOM 1724 O O . ASN A 1 230 ? 35.970 30.330 6.907 1.00 24.33 227 ASN A O 1
ATOM 1729 N N . GLY A 1 231 ? 33.956 30.889 7.737 1.00 19.12 228 GLY A N 1
ATOM 1730 C CA . GLY A 1 231 ? 33.343 29.598 7.629 1.00 18.37 228 GLY A CA 1
ATOM 1731 C C . GLY A 1 231 ? 33.420 28.731 8.894 1.00 17.10 228 GLY A C 1
ATOM 1732 O O . GLY A 1 231 ? 33.820 29.179 9.969 1.00 15.17 228 GLY A O 1
ATOM 1733 N N . SER A 1 232 ? 33.000 27.480 8.740 1.00 16.16 229 SER A N 1
ATOM 1734 C CA . SER A 1 232 ? 32.921 26.578 9.854 1.00 14.82 229 SER A CA 1
ATOM 1735 C C . SER A 1 232 ? 33.138 25.143 9.373 1.00 13.48 229 SER A C 1
ATOM 1736 O O . SER A 1 232 ? 33.302 24.894 8.184 1.00 13.70 229 SER A O 1
ATOM 1739 N N . ALA A 1 233 ? 33.182 24.218 10.322 1.00 11.76 230 ALA A N 1
ATOM 1740 C CA . ALA A 1 233 ? 33.426 22.804 9.996 1.00 10.85 230 ALA A CA 1
ATOM 1741 C C . ALA A 1 233 ? 32.358 22.333 9.058 1.00 10.87 230 ALA A C 1
A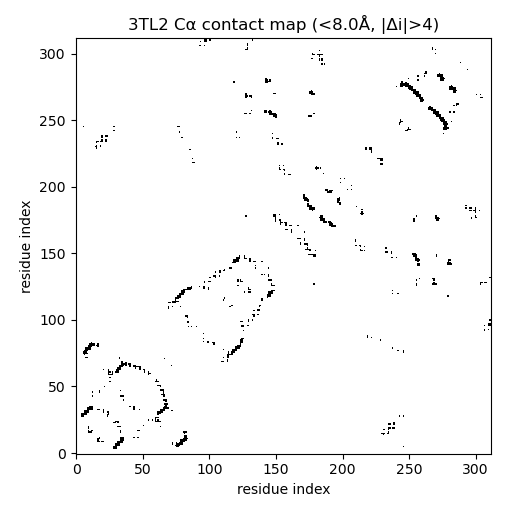TOM 1742 O O . ALA A 1 233 ? 31.182 22.772 9.168 1.00 10.90 230 ALA A O 1
ATOM 1744 N N . TYR A 1 234 ? 32.671 21.383 8.215 1.00 10.68 231 TYR A N 1
ATOM 1745 C CA . TYR A 1 234 ? 31.588 20.725 7.439 1.00 10.63 231 TYR A CA 1
ATOM 1746 C C . TYR A 1 234 ? 31.865 19.253 7.111 1.00 10.08 231 TYR A C 1
ATOM 1747 O O . TYR A 1 234 ? 30.907 18.473 6.976 1.00 9.14 231 TYR A O 1
ATOM 1756 N N . TYR A 1 235 ? 33.107 18.814 7.039 1.00 9.57 232 TYR A N 1
ATOM 1757 C CA . TYR A 1 235 ? 33.354 17.397 6.796 1.00 9.96 232 TYR A CA 1
ATOM 1758 C C . TYR A 1 235 ? 32.875 16.524 7.928 1.00 8.89 232 TYR A C 1
ATOM 1759 O O . TYR A 1 235 ? 32.160 15.566 7.723 1.00 8.03 232 TYR A O 1
ATOM 1768 N N . ALA A 1 236 ? 33.263 16.835 9.160 1.00 8.10 233 ALA A N 1
ATOM 1769 C CA . ALA A 1 236 ? 32.837 15.964 10.236 1.00 7.80 233 ALA A CA 1
ATOM 1770 C C . ALA A 1 236 ? 31.322 16.111 10.559 1.00 7.70 233 ALA A C 1
ATOM 1771 O O . ALA A 1 236 ? 30.654 15.107 10.816 1.00 7.53 233 ALA A O 1
ATOM 1773 N N . PRO A 1 237 ? 30.782 17.338 10.496 1.00 7.64 234 PRO A N 1
ATOM 1774 C CA . PRO A 1 237 ? 29.319 17.442 10.657 1.00 7.62 234 PRO A CA 1
ATOM 1775 C C . PRO A 1 237 ? 28.547 16.653 9.569 1.00 7.43 234 PRO A C 1
ATOM 1776 O O . PRO A 1 237 ? 27.525 15.989 9.870 1.00 7.83 234 PRO A O 1
ATOM 1780 N N . ALA A 1 238 ? 29.014 16.709 8.317 1.00 7.48 235 ALA A N 1
ATOM 1781 C CA . ALA A 1 238 ? 28.385 15.972 7.249 1.00 7.67 235 ALA A CA 1
ATOM 1782 C C . ALA A 1 238 ? 28.482 14.485 7.463 1.00 7.32 235 ALA A C 1
ATOM 1783 O O . ALA A 1 238 ? 27.470 13.773 7.357 1.00 7.30 235 ALA A O 1
ATOM 1785 N N . ALA A 1 239 ? 29.652 13.996 7.804 1.00 7.29 236 ALA A N 1
ATOM 1786 C CA . ALA A 1 239 ? 29.830 12.605 8.064 1.00 7.01 236 ALA A CA 1
ATOM 1787 C C . ALA A 1 239 ? 28.884 12.139 9.192 1.00 6.99 236 ALA A C 1
ATOM 1788 O O . ALA A 1 239 ? 28.337 11.030 9.154 1.00 6.87 236 ALA A O 1
ATOM 1790 N N . SER A 1 240 ? 28.710 12.952 10.213 1.00 7.03 237 SER A N 1
ATOM 1791 C CA . SER A 1 240 ? 27.846 12.615 11.357 1.00 7.39 237 SER A CA 1
ATOM 1792 C C . SER A 1 240 ? 26.383 12.512 10.893 1.00 7.19 237 SER A C 1
ATOM 1793 O O . SER A 1 240 ? 25.649 11.541 11.282 1.00 7.48 237 SER A O 1
ATOM 1796 N N . LEU A 1 241 ? 25.950 13.461 10.075 1.00 7.45 238 LEU A N 1
ATOM 1797 C CA . LEU A 1 241 ? 24.585 13.387 9.510 1.00 7.73 238 LEU A CA 1
ATOM 1798 C C . LEU A 1 241 ? 24.374 12.142 8.688 1.00 8.04 238 LEU A C 1
ATOM 1799 O O . LEU A 1 241 ? 23.315 11.495 8.743 1.00 8.33 238 LEU A O 1
ATOM 1804 N N . VAL A 1 242 ? 25.372 11.803 7.896 1.00 8.10 239 VAL A N 1
ATOM 1805 C CA . VAL A 1 242 ? 25.258 10.632 7.024 1.00 8.46 239 VAL A CA 1
ATOM 1806 C C . VAL A 1 242 ? 25.235 9.319 7.800 1.00 8.51 239 VAL A C 1
ATOM 1807 O O . VAL A 1 242 ? 24.461 8.417 7.473 1.00 9.31 239 VAL A O 1
ATOM 1811 N N . GLU A 1 243 ? 25.999 9.251 8.880 1.00 8.74 240 GLU A N 1
ATOM 1812 C CA . GLU A 1 243 ? 25.941 8.050 9.715 1.00 9.29 240 GLU A CA 1
ATOM 1813 C C . GLU A 1 243 ? 24.565 7.855 10.295 1.00 8.81 240 GLU A C 1
ATOM 1814 O O . GLU A 1 243 ? 24.054 6.731 10.329 1.00 8.34 240 GLU A O 1
ATOM 1820 N N . MET A 1 244 ? 23.961 8.935 10.807 1.00 8.42 241 MET A N 1
ATOM 1821 C CA . MET A 1 244 ? 22.586 8.833 11.288 1.00 8.76 241 MET A CA 1
ATOM 1822 C C . MET A 1 244 ? 21.588 8.472 10.178 1.00 8.46 241 MET A C 1
ATOM 1823 O O . MET A 1 244 ? 20.709 7.632 10.389 1.00 8.11 241 MET A O 1
ATOM 1828 N N . THR A 1 245 ? 21.731 9.079 8.998 1.00 8.35 242 THR A N 1
ATOM 1829 C CA . THR A 1 245 ? 20.844 8.841 7.879 1.00 8.41 242 THR A CA 1
ATOM 1830 C C . THR A 1 245 ? 20.949 7.365 7.448 1.00 8.66 242 THR A C 1
ATOM 1831 O O . THR A 1 245 ? 19.943 6.671 7.196 1.00 8.92 242 THR A O 1
ATOM 1835 N N . GLU A 1 246 ? 22.164 6.877 7.383 1.00 8.52 243 GLU A N 1
ATOM 1836 C CA . GLU A 1 246 ? 22.418 5.471 6.992 1.00 9.58 243 GLU A CA 1
ATOM 1837 C C . GLU A 1 246 ? 21.763 4.491 7.968 1.00 9.13 243 GLU A C 1
ATOM 1838 O O . GLU A 1 246 ? 21.171 3.477 7.561 1.00 9.31 243 GLU A O 1
ATOM 1844 N N . ALA A 1 247 ? 21.839 4.809 9.264 1.00 8.66 244 ALA A N 1
ATOM 1845 C CA . ALA A 1 247 ? 21.253 3.948 10.319 1.00 8.50 244 ALA A CA 1
ATOM 1846 C C . ALA A 1 247 ? 19.759 3.815 10.065 1.00 8.65 244 ALA A C 1
ATOM 1847 O O . ALA A 1 247 ?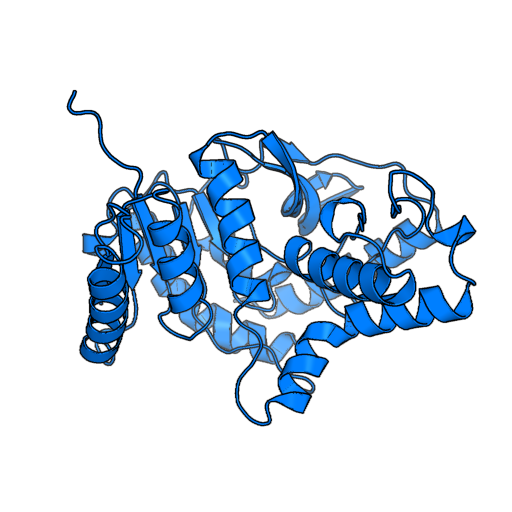 19.167 2.765 10.284 1.00 9.02 244 ALA A O 1
ATOM 1849 N N . ILE A 1 248 ? 19.144 4.929 9.645 1.00 8.50 245 ILE A N 1
ATOM 1850 C CA . ILE A 1 248 ? 17.708 4.990 9.426 1.00 8.86 245 ILE A CA 1
ATOM 1851 C C . ILE A 1 248 ? 17.353 4.230 8.112 1.00 9.07 245 ILE A C 1
ATOM 1852 O O . ILE A 1 248 ? 16.510 3.340 8.091 1.00 10.00 245 ILE A O 1
ATOM 1857 N N . LEU A 1 249 ? 18.072 4.529 7.017 1.00 8.82 246 LEU A N 1
ATOM 1858 C CA . LEU A 1 249 ? 17.704 4.054 5.714 1.00 9.34 246 LEU A CA 1
ATOM 1859 C C . LEU A 1 249 ? 17.896 2.556 5.641 1.00 9.99 246 LEU A C 1
ATOM 1860 O O . LEU A 1 249 ? 17.153 1.839 4.956 1.00 10.63 246 LEU A O 1
ATOM 1865 N N . LYS A 1 250 ? 18.919 2.096 6.338 1.00 10.50 247 LYS A N 1
ATOM 1866 C CA . LYS A 1 250 ? 19.237 0.651 6.383 1.00 11.59 247 LYS A CA 1
ATOM 1867 C C . LYS A 1 250 ? 18.775 -0.083 7.617 1.00 11.82 247 LYS A C 1
ATOM 1868 O O . LYS A 1 250 ? 19.150 -1.285 7.818 1.00 11.69 247 LYS A O 1
ATOM 1874 N N . ASP A 1 251 ? 17.957 0.573 8.431 1.00 11.97 248 ASP A N 1
ATOM 1875 C CA . ASP A 1 251 ? 17.381 0.018 9.672 1.00 11.67 248 ASP A CA 1
ATOM 1876 C C . ASP A 1 251 ? 18.428 -0.716 10.485 1.00 11.24 248 ASP A C 1
ATOM 1877 O O . ASP A 1 251 ? 18.307 -1.931 10.788 1.00 11.52 248 ASP A O 1
ATOM 1882 N N . GLN A 1 252 ? 19.499 -0.023 10.792 1.00 10.46 249 GLN A N 1
ATOM 1883 C CA . GLN A 1 252 ? 20.608 -0.727 11.412 1.00 10.65 249 GLN A CA 1
ATOM 1884 C C . GLN A 1 252 ? 20.509 -0.939 12.939 1.00 10.70 249 GLN A C 1
ATOM 1885 O O . GLN A 1 252 ? 21.197 -1.818 13.488 1.00 11.03 249 GLN A O 1
ATOM 1891 N N . ARG A 1 253 ? 19.693 -0.126 13.605 1.00 10.66 250 ARG A N 1
ATOM 1892 C CA . ARG A 1 253 ? 19.525 -0.195 15.065 1.00 11.01 250 ARG A CA 1
ATOM 1893 C C . ARG A 1 253 ? 20.892 0.017 15.682 1.00 10.78 250 ARG A C 1
ATOM 1894 O O . ARG A 1 253 ? 21.365 -0.773 16.495 1.00 10.54 250 ARG A O 1
ATOM 1902 N N . ARG A 1 254 ? 21.501 1.113 15.275 1.00 10.95 251 ARG A N 1
ATOM 1903 C CA . ARG A 1 254 ? 22.744 1.560 15.880 1.00 11.35 251 ARG A CA 1
ATOM 1904 C C . ARG A 1 254 ? 22.460 2.148 17.245 1.00 11.17 251 ARG A C 1
ATOM 1905 O O . ARG A 1 254 ? 21.392 2.719 17.517 1.00 11.56 251 ARG A O 1
ATOM 1913 N N . VAL A 1 255 ? 23.421 2.006 18.135 1.00 10.40 252 VAL A N 1
ATOM 1914 C CA . VAL A 1 255 ? 23.437 2.718 19.418 1.00 10.58 252 VAL A CA 1
ATOM 1915 C C . VAL A 1 255 ? 24.279 3.963 19.292 1.00 10.96 252 VAL A C 1
ATOM 1916 O O . VAL A 1 255 ? 25.498 3.895 19.172 1.00 11.33 252 VAL A O 1
ATOM 1920 N N . LEU A 1 256 ? 23.650 5.127 19.312 1.00 11.08 253 LEU A N 1
ATOM 1921 C CA . LEU A 1 256 ? 24.327 6.405 19.030 1.00 10.73 253 LEU A CA 1
ATOM 1922 C C . LEU A 1 256 ? 23.734 7.495 19.883 1.00 10.47 253 LEU A C 1
ATOM 1923 O O . LEU A 1 256 ? 22.573 7.411 20.243 1.00 9.81 253 LEU A O 1
ATOM 1928 N N . PRO A 1 257 ? 24.512 8.521 20.212 1.00 10.00 254 PRO A N 1
ATOM 1929 C CA . PRO A 1 257 ? 23.902 9.704 20.868 1.00 10.12 254 PRO A CA 1
ATOM 1930 C C . PRO A 1 257 ? 23.100 10.503 19.854 1.00 10.40 254 PRO A C 1
ATOM 1931 O O . PRO A 1 257 ? 23.557 10.672 18.710 1.00 10.63 254 PRO A O 1
ATOM 1935 N N . ALA A 1 258 ? 21.912 10.916 20.251 1.00 9.82 255 ALA A N 1
ATOM 1936 C CA . ALA A 1 258 ? 21.072 11.758 19.385 1.00 9.97 255 ALA A CA 1
ATOM 1937 C C . ALA A 1 258 ? 20.279 12.719 20.231 1.00 9.95 255 ALA A C 1
ATOM 1938 O O . ALA A 1 258 ? 20.093 12.498 21.443 1.00 10.67 255 ALA A O 1
ATOM 1940 N N . ILE A 1 259 ? 19.814 13.803 19.601 1.00 9.66 256 ILE A N 1
ATOM 1941 C CA . ILE A 1 259 ? 18.958 14.775 20.238 1.00 9.68 256 ILE A CA 1
ATOM 1942 C C . ILE A 1 259 ? 17.526 14.259 20.080 1.00 9.77 256 ILE A C 1
ATOM 1943 O O . ILE A 1 259 ? 16.985 14.171 18.949 1.00 9.76 256 ILE A O 1
ATOM 1948 N N . ALA A 1 260 ? 16.891 13.847 21.196 1.00 9.75 257 ALA A N 1
ATOM 1949 C CA . ALA A 1 260 ? 15.587 13.178 21.135 1.00 9.55 257 ALA A CA 1
ATOM 1950 C C . ALA A 1 260 ? 14.637 13.752 22.147 1.00 9.67 257 ALA A C 1
ATOM 1951 O O . ALA A 1 260 ? 15.066 14.298 23.146 1.00 9.64 257 ALA A O 1
ATOM 1953 N N . TYR A 1 261 ? 13.334 13.689 21.853 1.00 9.99 258 TYR A N 1
ATOM 1954 C CA . TYR A 1 261 ? 12.335 14.250 22.724 1.00 10.51 258 TYR A CA 1
ATOM 1955 C C . TYR A 1 261 ? 12.069 13.355 23.922 1.00 10.46 258 TYR A C 1
ATOM 1956 O O . TYR A 1 261 ? 11.752 12.139 23.769 1.00 10.21 258 TYR A O 1
ATOM 1965 N N . LEU A 1 262 ? 12.167 13.952 25.117 1.00 10.65 259 LEU A N 1
ATOM 1966 C CA . LEU A 1 262 ? 11.977 13.223 26.353 1.00 11.08 259 LEU A CA 1
ATOM 1967 C C . LEU A 1 262 ? 10.577 13.410 26.933 1.00 11.94 259 LEU A C 1
ATOM 1968 O O . LEU A 1 262 ? 10.069 14.524 26.984 1.00 12.37 259 LEU A O 1
ATOM 1973 N N . GLU A 1 263 ? 9.959 12.309 27.320 1.00 12.85 260 GLU A N 1
ATOM 1974 C CA . GLU A 1 263 ? 8.648 12.319 28.012 1.00 14.08 260 GLU A CA 1
ATOM 1975 C C . GLU A 1 263 ? 8.763 11.363 29.188 1.00 14.32 260 GLU A C 1
ATOM 1976 O O . GLU A 1 263 ? 8.077 10.321 29.266 1.00 15.35 260 GLU A O 1
ATOM 1982 N N . GLY A 1 264 ? 9.681 11.703 30.091 1.00 13.86 261 GLY A N 1
ATOM 1983 C CA . GLY A 1 264 ? 9.933 10.920 31.270 1.00 14.81 261 GLY A CA 1
ATOM 1984 C C . GLY A 1 264 ? 11.311 10.317 31.419 1.00 15.04 261 GLY A C 1
ATOM 1985 O O . GLY A 1 264 ? 11.743 9.979 32.516 1.00 14.69 261 GLY A O 1
ATOM 1986 N N . GLU A 1 265 ? 11.962 10.096 30.281 1.00 14.40 262 GLU A N 1
ATOM 1987 C CA . GLU A 1 265 ? 13.291 9.482 30.278 1.00 14.62 262 GLU A CA 1
ATOM 1988 C C . GLU A 1 265 ? 14.244 10.400 31.002 1.00 14.71 262 GLU A C 1
ATOM 1989 O O . GLU A 1 265 ? 14.198 11.585 30.872 1.00 13.57 262 GLU A O 1
ATOM 1995 N N . TYR A 1 266 ? 15.120 9.781 31.791 1.00 15.57 263 TYR A N 1
ATOM 1996 C CA . TYR A 1 266 ? 16.075 10.462 32.663 1.00 15.66 263 TYR A CA 1
ATOM 1997 C C . TYR A 1 266 ? 15.423 11.376 33.695 1.00 15.58 263 TYR A C 1
ATOM 1998 O O . TYR A 1 266 ? 16.084 12.208 34.311 1.00 16.24 263 TYR A O 1
ATOM 2007 N N . GLY A 1 267 ? 14.124 11.226 33.914 1.00 15.39 264 GLY A N 1
ATOM 2008 C CA . GLY A 1 267 ? 13.402 12.051 34.793 1.00 15.58 264 GLY A CA 1
ATOM 2009 C C . GLY A 1 267 ? 12.904 13.358 34.194 1.00 15.76 264 GLY A C 1
ATOM 2010 O O . GLY A 1 267 ? 12.187 14.079 34.894 1.00 17.93 264 GLY A O 1
ATOM 2011 N N . TYR A 1 268 ? 13.213 13.629 32.920 1.00 13.71 265 TYR A N 1
ATOM 2012 C CA . TYR A 1 268 ? 12.821 14.895 32.287 1.00 13.32 265 TYR A CA 1
ATOM 2013 C C . TYR A 1 268 ? 11.670 14.749 31.343 1.00 13.08 265 TYR A C 1
ATOM 2014 O O . TYR A 1 268 ? 11.441 13.692 30.800 1.00 12.71 265 TYR A O 1
ATOM 2023 N N . SER A 1 269 ? 10.926 15.834 31.153 1.00 13.31 266 SER A N 1
ATOM 2024 C CA . SER A 1 269 ? 9.864 15.862 30.183 1.00 13.61 266 SER A CA 1
ATOM 2025 C C . SER A 1 269 ? 9.766 17.129 29.384 1.00 13.72 266 SER A C 1
ATOM 2026 O O . SER A 1 269 ? 10.087 18.210 29.866 1.00 13.51 266 SER A O 1
ATOM 2029 N N . ASP A 1 270 ? 9.317 16.979 28.136 1.00 13.98 267 ASP A N 1
ATOM 2030 C CA . ASP A 1 270 ? 8.921 18.098 27.281 1.00 15.28 267 ASP A CA 1
ATOM 2031 C C . ASP A 1 270 ? 10.073 18.954 26.805 1.00 13.90 267 ASP A C 1
ATOM 2032 O O . ASP A 1 270 ? 9.982 20.177 26.767 1.00 14.64 267 ASP A O 1
ATOM 2037 N N . LEU A 1 271 ? 11.170 18.297 26.522 1.00 12.83 268 LEU A N 1
ATOM 2038 C CA . LEU A 1 271 ? 12.261 18.913 25.773 1.00 12.10 268 LEU A CA 1
ATOM 2039 C C . LEU A 1 271 ? 13.017 17.893 24.976 1.00 11.39 268 LEU A C 1
ATOM 2040 O O . LEU A 1 271 ? 12.949 16.661 25.261 1.00 11.08 268 LEU A O 1
ATOM 2045 N N . TYR A 1 272 ? 13.771 18.380 23.987 1.00 10.62 269 TYR A N 1
ATOM 2046 C CA . TYR A 1 272 ? 14.829 17.601 23.334 1.00 10.28 269 TYR A CA 1
ATOM 2047 C C . TYR A 1 272 ? 16.152 17.706 24.074 1.00 10.20 269 TYR A C 1
ATOM 2048 O O . TYR A 1 272 ? 16.515 18.778 24.552 1.00 10.56 269 TYR A O 1
ATOM 2057 N N . LEU A 1 273 ? 16.848 16.597 24.158 1.00 9.94 270 LEU A N 1
ATOM 2058 C CA . LEU A 1 273 ? 18.118 16.503 24.888 1.00 9.88 270 LEU A CA 1
ATOM 2059 C C . LEU A 1 273 ? 18.999 15.412 24.263 1.00 9.50 270 LEU A C 1
ATOM 2060 O O . LEU A 1 273 ? 18.488 14.438 23.738 1.00 9.40 270 LEU A O 1
ATOM 2065 N N . GLY A 1 274 ? 20.331 15.561 24.312 1.00 9.28 271 GLY A N 1
ATOM 2066 C CA . GLY A 1 274 ? 21.190 14.552 23.824 1.00 9.20 271 GLY A CA 1
ATOM 2067 C C . GLY A 1 274 ? 21.232 13.351 24.761 1.00 9.26 271 GLY A C 1
ATOM 2068 O O . GLY A 1 274 ? 21.632 13.488 25.964 1.00 9.52 271 GLY A O 1
ATOM 2069 N N . VAL A 1 275 ? 20.862 12.177 24.249 1.00 9.29 272 VAL A N 1
ATOM 2070 C CA . VAL A 1 275 ? 20.727 10.978 25.015 1.00 9.72 272 VAL A CA 1
ATOM 2071 C C . VAL A 1 275 ? 21.157 9.786 24.142 1.00 10.19 272 VAL A C 1
ATOM 2072 O O . VAL A 1 275 ? 21.107 9.868 22.918 1.00 10.30 272 VAL A O 1
ATOM 2076 N N . PRO A 1 276 ? 21.407 8.631 24.745 1.00 10.61 273 PRO A N 1
ATOM 2077 C CA . PRO A 1 276 ? 21.719 7.453 23.938 1.00 10.31 273 PRO A CA 1
ATOM 2078 C C . PRO A 1 276 ? 20.477 6.853 23.371 1.00 10.29 273 PRO A C 1
ATOM 2079 O O . PRO A 1 276 ? 19.490 6.718 24.104 1.00 10.96 273 PRO A O 1
ATOM 2083 N N . VAL A 1 277 ? 20.465 6.589 22.064 1.00 9.24 274 VAL A N 1
ATOM 2084 C CA . VAL A 1 277 ? 19.290 5.991 21.420 1.00 9.26 274 VAL A CA 1
ATOM 2085 C C . VAL A 1 277 ? 19.658 4.763 20.578 1.00 9.68 274 VAL A C 1
ATOM 2086 O O . VAL A 1 277 ? 20.822 4.562 20.240 1.00 10.01 274 VAL A O 1
ATOM 2090 N N . ILE A 1 278 ? 18.650 3.979 20.256 1.00 9.45 275 ILE A N 1
ATOM 2091 C CA . ILE A 1 278 ? 18.714 3.015 19.200 1.00 9.79 275 ILE A CA 1
ATOM 2092 C C . ILE A 1 278 ? 18.046 3.671 18.000 1.00 9.81 275 ILE A C 1
ATOM 2093 O O . ILE A 1 278 ? 16.871 4.096 18.053 1.00 10.81 275 ILE A O 1
ATOM 2098 N N . LEU A 1 279 ? 18.807 3.761 16.937 1.00 9.91 276 LEU A N 1
ATOM 2099 C CA . LEU A 1 279 ? 18.412 4.431 15.699 1.00 9.81 276 LEU A CA 1
ATOM 2100 C C . LEU A 1 279 ? 18.221 3.431 14.572 1.00 9.68 276 LEU A C 1
ATOM 2101 O O . LEU A 1 279 ? 19.103 2.673 14.263 1.00 9.72 276 LEU A O 1
ATOM 2106 N N . GLY A 1 280 ? 17.032 3.441 13.988 1.00 9.46 277 GLY A N 1
ATOM 2107 C CA . GLY A 1 280 ? 16.707 2.551 12.899 1.00 9.63 277 GLY A CA 1
ATOM 2108 C C . GLY A 1 280 ? 15.578 3.086 12.026 1.00 10.06 277 GLY A C 1
ATOM 2109 O O . GLY A 1 280 ? 15.384 4.290 11.892 1.00 9.82 277 GLY A O 1
ATOM 2110 N N . GLY A 1 281 ? 14.888 2.180 11.361 1.00 10.76 278 GLY A N 1
ATOM 2111 C CA . GLY A 1 281 ? 13.957 2.530 10.299 1.00 11.60 278 GLY A CA 1
ATOM 2112 C C . GLY A 1 281 ? 12.710 3.261 10.771 1.00 12.65 278 GLY A C 1
ATOM 2113 O O . GLY A 1 281 ? 11.983 3.815 9.920 1.00 14.09 278 GLY A O 1
ATOM 2114 N N . ASN A 1 282 ? 12.446 3.252 12.065 1.00 12.87 279 ASN A N 1
ATOM 2115 C CA . ASN A 1 282 ? 11.318 4.045 12.654 1.00 13.55 279 ASN A CA 1
ATOM 2116 C C . ASN A 1 282 ? 11.770 5.397 13.166 1.00 13.08 279 ASN A C 1
ATOM 2117 O O . ASN A 1 282 ? 10.934 6.205 13.638 1.00 14.34 279 ASN A O 1
ATOM 2122 N N . GLY A 1 283 ? 13.074 5.660 13.064 1.00 12.16 280 GLY A N 1
ATOM 2123 C CA . GLY A 1 283 ? 13.685 6.802 13.709 1.00 11.77 280 GLY A CA 1
ATOM 2124 C C . GLY A 1 283 ? 14.222 6.371 15.043 1.00 11.77 280 GLY A C 1
ATOM 2125 O O . GLY A 1 283 ? 15.071 5.429 15.114 1.00 11.66 280 GLY A O 1
ATOM 2126 N N . ILE A 1 284 ? 13.776 7.044 16.096 1.00 11.49 281 ILE A N 1
ATOM 2127 C CA . ILE A 1 284 ? 14.115 6.658 17.465 1.00 11.70 281 ILE A CA 1
ATOM 2128 C C . ILE A 1 284 ? 13.389 5.373 17.841 1.00 11.76 281 ILE A C 1
ATOM 2129 O O . ILE A 1 284 ? 12.130 5.324 17.918 1.00 12.70 281 ILE A O 1
ATOM 2134 N N . GLU A 1 285 ? 14.157 4.303 17.951 1.00 12.00 282 GLU A N 1
ATOM 2135 C CA . GLU A 1 285 ? 13.568 3.022 18.350 1.00 12.89 282 GLU A CA 1
ATOM 2136 C C . GLU A 1 285 ? 13.409 2.921 19.842 1.00 13.91 282 GLU A C 1
ATOM 2137 O O . GLU A 1 285 ? 12.523 2.205 20.303 1.00 15.12 282 GLU A O 1
ATOM 2143 N N . LYS A 1 286 ? 14.298 3.557 20.589 1.00 13.14 283 LYS A N 1
ATOM 2144 C CA . LYS A 1 286 ? 14.326 3.517 22.035 1.00 14.73 283 LYS A CA 1
ATOM 2145 C C . LYS A 1 286 ? 15.303 4.565 22.513 1.00 14.16 283 LYS A C 1
ATOM 2146 O O . LYS A 1 286 ? 16.339 4.771 21.876 1.00 14.31 283 LYS A O 1
ATOM 2152 N N . ILE A 1 287 ? 14.965 5.179 23.647 1.00 14.00 284 ILE A N 1
ATOM 2153 C CA . ILE A 1 287 ? 15.911 5.961 24.399 1.00 13.15 284 ILE A CA 1
ATOM 2154 C C . ILE A 1 287 ? 16.428 5.085 25.513 1.00 13.69 284 ILE A C 1
ATOM 2155 O O . ILE A 1 287 ? 15.641 4.524 26.309 1.00 14.21 284 ILE A O 1
ATOM 2160 N N . ILE A 1 288 ? 17.733 4.930 25.595 1.00 13.89 285 ILE A N 1
ATOM 2161 C CA . ILE A 1 288 ? 18.351 4.061 26.576 1.00 14.18 285 ILE A CA 1
ATOM 2162 C C . ILE A 1 288 ? 18.678 4.898 27.800 1.00 15.06 285 ILE A C 1
ATOM 2163 O O . ILE A 1 288 ? 19.351 5.925 27.660 1.00 15.41 285 ILE A O 1
ATOM 2168 N N . GLU A 1 289 ? 18.116 4.486 28.946 1.00 15.23 286 GLU A N 1
ATOM 2169 C CA . GLU A 1 289 ? 18.337 5.168 30.247 1.00 15.94 286 GLU A CA 1
ATOM 2170 C C . GLU A 1 289 ? 19.421 4.516 31.088 1.00 16.13 286 GLU A C 1
ATOM 2171 O O . GLU A 1 289 ? 19.257 3.373 31.578 1.00 16.42 286 GLU A O 1
ATOM 2177 N N . LEU A 1 290 ? 20.505 5.237 31.249 1.00 15.74 287 LEU A N 1
ATOM 2178 C CA . LEU A 1 290 ? 21.661 4.818 31.990 1.00 16.21 287 LEU A CA 1
ATOM 2179 C C . LEU A 1 290 ? 21.484 5.123 33.464 1.00 17.38 287 LEU A C 1
ATOM 2180 O O . LEU A 1 290 ? 20.754 6.046 33.824 1.00 17.17 287 LEU A O 1
ATOM 2185 N N . GLU A 1 291 ? 22.219 4.380 34.303 1.00 17.53 288 GLU A N 1
ATOM 2186 C CA . GLU A 1 291 ? 22.414 4.737 35.698 1.00 19.09 288 GLU A CA 1
ATOM 2187 C C . GLU A 1 291 ? 23.547 5.724 35.827 1.00 17.76 288 GLU A C 1
ATOM 2188 O O . GLU A 1 291 ? 24.714 5.375 35.700 1.00 18.58 288 GLU A O 1
ATOM 2194 N N . LEU A 1 292 ? 23.216 6.992 36.045 1.00 16.90 289 LEU A N 1
ATOM 2195 C CA . LEU A 1 292 ? 24.223 8.007 36.116 1.00 15.85 289 LEU A CA 1
ATOM 2196 C C . LEU A 1 292 ? 24.777 8.204 37.553 1.00 16.33 289 LEU A C 1
ATOM 2197 O O . LEU A 1 292 ? 24.051 8.099 38.532 1.00 16.76 289 LEU A O 1
ATOM 2202 N N . LEU A 1 293 ? 26.022 8.609 37.658 1.00 16.08 290 LEU A N 1
ATOM 2203 C CA . LEU A 1 293 ? 26.622 8.966 38.925 1.00 17.26 290 LEU A CA 1
ATOM 2204 C C . LEU A 1 293 ? 26.115 10.381 39.301 1.00 18.20 290 LEU A C 1
ATOM 2205 O O . LEU A 1 293 ? 25.647 11.113 38.443 1.00 16.19 290 LEU A O 1
ATOM 2210 N N . ALA A 1 294 ? 26.243 10.749 40.584 1.00 19.04 291 ALA A N 1
ATOM 2211 C CA . ALA A 1 294 ? 25.642 12.012 41.102 1.00 20.08 291 ALA A CA 1
ATOM 2212 C C . ALA A 1 294 ? 26.155 13.205 40.325 1.00 19.48 291 ALA A C 1
ATOM 2213 O O . ALA A 1 294 ? 25.354 14.076 39.921 1.00 19.33 291 ALA A O 1
ATOM 2215 N N . ASP A 1 295 ? 27.460 13.228 40.054 1.00 19.31 292 ASP A N 1
ATOM 2216 C CA . ASP A 1 295 ? 28.024 14.370 39.347 1.00 20.85 292 ASP A CA 1
ATOM 2217 C C . ASP A 1 295 ? 27.483 14.474 37.905 1.00 18.12 292 ASP A C 1
ATOM 2218 O O . ASP A 1 295 ? 27.305 15.568 37.383 1.00 18.40 292 ASP A O 1
ATOM 2223 N N . GLU A 1 296 ? 27.220 13.322 37.287 1.00 16.41 293 GLU A N 1
ATOM 2224 C CA . GLU A 1 296 ? 26.774 13.286 35.897 1.00 15.32 293 GLU A CA 1
ATOM 2225 C C . GLU A 1 296 ? 25.362 13.776 35.822 1.00 15.05 293 GLU A C 1
ATOM 2226 O O . GLU A 1 296 ? 24.976 14.535 34.911 1.00 13.53 293 GLU A O 1
ATOM 2232 N N . LYS A 1 297 ? 24.594 13.362 36.801 1.00 15.89 294 LYS A N 1
ATOM 2233 C CA . LYS A 1 297 ? 23.218 13.754 36.861 1.00 17.35 294 LYS A CA 1
ATOM 2234 C C . LYS A 1 297 ? 23.084 15.275 37.139 1.00 16.97 294 LYS A C 1
ATOM 2235 O O . LYS A 1 297 ? 22.225 15.922 36.538 1.00 16.47 294 LYS A O 1
ATOM 2241 N N . GLU A 1 298 ? 23.904 15.836 38.041 1.00 17.51 295 GLU A N 1
ATOM 2242 C CA . GLU A 1 298 ? 23.908 17.309 38.243 1.00 18.81 295 GLU A CA 1
ATOM 2243 C C . GLU A 1 298 ? 24.255 18.034 36.968 1.00 16.37 295 GLU A C 1
ATOM 2244 O O . GLU A 1 298 ? 23.633 19.055 36.654 1.00 15.71 295 GLU A O 1
ATOM 2250 N N . ALA A 1 299 ? 25.279 17.538 36.247 1.00 15.11 296 ALA A N 1
ATOM 2251 C CA . ALA A 1 299 ? 25.668 18.166 34.980 1.00 14.46 296 ALA A CA 1
ATOM 2252 C C . ALA A 1 299 ? 24.530 18.145 33.972 1.00 14.05 296 ALA A C 1
ATOM 2253 O O . ALA A 1 299 ? 24.218 19.164 33.335 1.00 14.89 296 ALA A O 1
ATOM 2255 N N . LEU A 1 300 ? 23.856 17.009 33.894 1.00 13.11 297 LEU A N 1
ATOM 2256 C CA . LEU A 1 300 ? 22.728 16.882 32.959 1.00 12.75 297 LEU A CA 1
ATOM 2257 C C . LEU A 1 300 ? 21.544 17.766 33.357 1.00 13.17 297 LEU A C 1
ATOM 2258 O O . LEU A 1 300 ? 20.892 18.362 32.504 1.00 12.80 297 LEU A O 1
ATOM 2263 N N . ASP A 1 301 ? 21.314 17.924 34.655 1.00 13.80 298 ASP A N 1
ATOM 2264 C CA . ASP A 1 301 ? 20.309 18.855 35.120 1.00 14.62 298 ASP A CA 1
ATOM 2265 C C . ASP A 1 301 ? 20.653 20.267 34.679 1.00 14.83 298 ASP A C 1
ATOM 2266 O O . ASP A 1 301 ? 19.756 21.024 34.292 1.00 14.66 298 ASP A O 1
ATOM 2271 N N . ARG A 1 302 ? 21.931 20.640 34.736 1.00 14.51 299 ARG A N 1
ATOM 2272 C CA . ARG A 1 302 ? 22.306 21.964 34.273 1.00 15.57 299 ARG A CA 1
ATOM 2273 C C . ARG A 1 302 ? 22.078 22.120 32.767 1.00 14.45 299 ARG A C 1
ATOM 2274 O O . ARG A 1 302 ? 21.687 23.206 32.290 1.00 14.15 299 ARG A O 1
ATOM 2282 N N . SER A 1 303 ? 22.359 21.067 32.015 1.00 13.66 300 SER A N 1
ATOM 2283 C CA . SER A 1 303 ? 22.168 21.087 30.570 1.00 13.36 300 SER A CA 1
ATOM 2284 C C . SER A 1 303 ? 20.709 21.251 30.250 1.00 12.64 300 SER A C 1
ATOM 2285 O O . SER A 1 303 ? 20.385 22.055 29.385 1.00 11.90 300 SER A O 1
ATOM 2288 N N . VAL A 1 304 ? 19.857 20.497 30.961 1.00 12.69 301 VAL A N 1
ATOM 2289 C CA . VAL A 1 304 ? 18.382 20.671 30.809 1.00 12.99 301 VAL A CA 1
ATOM 2290 C C . VAL A 1 304 ? 17.939 22.102 31.071 1.00 13.55 301 VAL A C 1
ATOM 2291 O O . VAL A 1 304 ? 17.140 22.651 30.294 1.00 14.59 301 VAL A O 1
ATOM 2295 N N . GLU A 1 305 ? 18.433 22.720 32.132 1.00 14.49 302 GLU A N 1
ATOM 2296 C CA . GLU A 1 305 ? 18.004 24.074 32.483 1.00 15.66 302 GLU A CA 1
ATOM 2297 C C . GLU A 1 305 ? 18.459 25.032 31.368 1.00 15.21 302 GLU A C 1
ATOM 2298 O O . GLU A 1 305 ? 17.721 25.972 30.994 1.00 14.92 302 GLU A O 1
ATOM 2304 N N . SER A 1 306 ? 19.659 24.795 30.863 1.00 14.53 303 SER A N 1
ATOM 2305 C CA . SER A 1 306 ? 20.186 25.645 29.789 1.00 14.55 303 SER A CA 1
ATOM 2306 C C . SER A 1 306 ? 19.308 25.553 28.502 1.00 13.66 303 SER A C 1
ATOM 2307 O O . SER A 1 306 ? 18.980 26.550 27.890 1.00 13.99 303 SER A O 1
ATOM 2310 N N . VAL A 1 307 ? 18.930 24.358 28.112 1.00 13.10 304 VAL A N 1
ATOM 2311 C CA . VAL A 1 307 ? 18.088 24.136 26.958 1.00 12.90 304 VAL A CA 1
ATOM 2312 C C . VAL A 1 307 ? 16.727 24.772 27.164 1.00 13.29 304 VAL A C 1
ATOM 2313 O O . VAL A 1 307 ? 16.203 25.447 26.274 1.00 12.86 304 VAL A O 1
ATOM 2317 N N . ARG A 1 308 ? 16.171 24.594 28.354 1.00 13.31 305 ARG A N 1
ATOM 2318 C CA . ARG A 1 308 ? 14.866 25.177 28.620 1.00 14.00 305 ARG A CA 1
ATOM 2319 C C . ARG A 1 308 ? 14.903 26.720 28.576 1.00 14.85 305 ARG A C 1
ATOM 2320 O O . ARG A 1 308 ? 13.942 27.325 28.149 1.00 14.81 305 ARG A O 1
ATOM 2328 N N . ASN A 1 309 ? 16.009 27.310 28.993 1.00 15.19 306 ASN A N 1
ATOM 2329 C CA . ASN A 1 309 ? 16.172 28.760 28.892 1.00 15.78 306 ASN A CA 1
ATOM 2330 C C . ASN A 1 309 ? 16.209 29.267 27.461 1.00 15.85 306 ASN A C 1
ATOM 2331 O O . ASN A 1 309 ? 15.609 30.290 27.159 1.00 16.79 306 ASN A O 1
ATOM 2336 N N . VAL A 1 310 ? 16.830 28.504 26.581 1.00 15.88 307 VAL A N 1
ATOM 2337 C CA . VAL A 1 310 ? 16.880 28.848 25.163 1.00 16.07 307 VAL A CA 1
ATOM 2338 C C . VAL A 1 310 ? 15.473 28.664 24.564 1.00 15.81 307 VAL A C 1
ATOM 2339 O O . VAL A 1 310 ? 15.076 29.461 23.735 1.00 16.34 307 VAL A O 1
ATOM 2343 N N . MET A 1 311 ? 14.717 27.631 25.002 1.00 15.37 308 MET A N 1
ATOM 2344 C CA . MET A 1 311 ? 13.358 27.378 24.514 1.00 15.74 308 MET A CA 1
ATOM 2345 C C . MET A 1 311 ? 12.448 28.562 24.779 1.00 16.97 308 MET A C 1
ATOM 2346 O O . MET A 1 311 ? 11.502 28.808 24.037 1.00 18.37 308 MET A O 1
ATOM 2351 N N . LYS A 1 312 ? 12.700 29.299 25.846 1.00 17.94 309 LYS A N 1
ATOM 2352 C CA . LYS A 1 312 ? 11.802 30.426 26.202 1.00 19.43 309 LYS A CA 1
ATOM 2353 C C . LYS A 1 312 ? 11.800 31.475 25.095 1.00 20.18 309 LYS A C 1
ATOM 2354 O O . LYS A 1 312 ? 10.836 32.284 24.983 1.00 20.62 309 LYS A O 1
ATOM 2360 N N . VAL A 1 313 ? 12.873 31.502 24.300 1.00 19.33 310 VAL A N 1
ATOM 2361 C CA . VAL A 1 313 ? 12.968 32.465 23.196 1.00 20.98 310 VAL A CA 1
ATOM 2362 C C . VAL A 1 313 ? 11.963 32.162 22.063 1.00 21.90 310 VAL A C 1
ATOM 2363 O O . VAL A 1 313 ? 11.564 33.072 21.316 1.00 22.96 310 VAL A O 1
ATOM 2367 N N . LEU A 1 314 ? 11.605 30.890 21.882 1.00 21.75 311 LEU A N 1
ATOM 2368 C CA . LEU A 1 314 ? 10.754 30.461 20.773 1.00 21.26 311 LEU A CA 1
ATOM 2369 C C . LEU A 1 314 ? 9.405 31.081 20.869 1.00 24.09 311 LEU A C 1
ATOM 2370 O O . LEU A 1 314 ? 8.856 31.233 21.976 1.00 24.54 311 LEU A O 1
ATOM 2375 N N . VAL A 1 315 ? 8.845 31.483 19.745 1.00 31.29 312 VAL A N 1
ATOM 2376 C CA . VAL A 1 315 ? 7.500 32.062 19.771 1.00 35.27 312 VAL A CA 1
ATOM 2377 C C . VAL A 1 315 ? 6.481 31.176 19.059 1.00 38.14 312 VAL A C 1
ATOM 2378 O O . VAL A 1 315 ? 6.740 30.693 17.952 1.00 41.16 312 VAL A O 1
#

B-factor: mean 16.58, std 7.98, range [6.87, 56.96]

Radius of gyration: 18.93 Å; Cα contacts (8 Å, |Δi|>4): 648; chains: 1; bounding box: 46×38×54 Å

Nearest PDB structures (foldseek):
  3tl2-assembly1_A  TM=1.003E+00  e=7.464E-65  Bacillus anthracis
  7by8-assembly1_B  TM=9.861E-01  e=2.647E-57  Geobacillus stearothermophilus
  7f8d-assembly1_D  TM=9.796E-01  e=1.252E-55  Geobacillus stearothermophilus
  7aob-assembly1_B  TM=9.812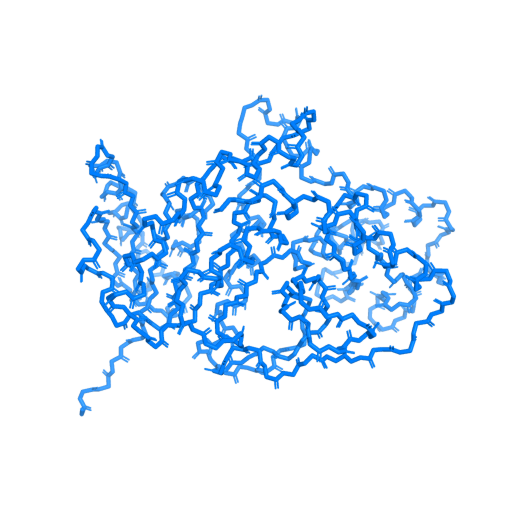E-01  e=1.657E-46  Thermaerobacter marianensis
  4cl3-assembly1_A  TM=9.831E-01  e=5.114E-46  Chloroflexus aurantiacus Y-400-fl

Solvent-accessible surface area: 14485 Å² total; per-residue (Å²): 242,126,171,160,119,88,50,0,0,0,3,5,2,43,148,21,1,14,20,0,0,54,42,0,0,65,108,97,13,4,29,2,6,0,0,30,87,92,145,77,65,117,64,1,92,38,81,2,95,99,19,61,111,31,13,106,130,116,53,11,99,9,87,6,78,4,5,21,80,32,51,56,2,30,102,4,57,0,1,0,0,20,16,36,82,43,82,64,93,92,83,55,76,64,98,11,0,49,61,0,8,171,74,2,64,60,21,1,122,37,1,17,142,50,2,80,116,0,4,0,0,0,27,6,27,11,5,12,1,0,0,39,11,1,31,133,53,8,75,17,78,55,62,60,0,0,0,2,1,8,11,12,3,12,32,24,6,78,65,23,0,5,150,76,48,138,84,52,81,180,77,0,60,15,46,9,2,0,6,20,7,121,8,4,5,32,2,34,65,65,2,63,6,59,56,90,57,0,101,98,73,5,90,142,121,107,9,92,42,4,19,77,113,1,54,110,1,16,22,59,58,25,59,139,94,58,140,38,33,20,58,154,40,9,0,52,3,0,4,52,0,0,25,0,8,21,120,84,76,127,91,96,14,24,0,0,1,18,0,96,43,36,13,72,20,49,79,0,0,0,6,0,5,0,29,0,0,34,86,0,14,40,121,21,45,103,40,159,37,96,84,96,17,66,103,22,0,65,157,3,5,97,31,5,91,55,9,28,162,43,38,158

InterPro domains:
  IPR001236 Lactate/malate dehydrogenase, N-terminal [PF00056] (7-147)
  IPR001557 L-lactate/malate dehydrogenase [PIRSF000102] (4-307)
  IPR001557 L-lactate/malate dehydrogenase [PR00086] (7-31)
  IPR001557 L-lactate/malate dehydrogenase [PR00086] (33-57)
  IPR001557 L-lactate/malate dehydrogenase [PR00086] (121-141)
  IPR001557 L-lactate/malate dehydrogenase [PR00086] (145-163)
  IPR001557 L-lactate/malate dehydrogenase [PR00086] (175-188)
  IPR011275 Malate dehydrogenase, type 3 [MF_00487] (6-312)
  IPR011275 Malate dehydrogenase, type 3 [TIGR01763] (5-311)
  IPR011275 Malate dehydrogenase, type 3 [cd01339] (8-309)
  IPR015955 Lactate dehydrogenase/glycoside hydrolase, family 4, C-terminal [G3DSA:3.90.110.10] (150-312)
  IPR015955 Lactate dehydrogenase/glycoside hydrolase, family 4, C-terminal [SSF56327] (151-309)
  IPR022383 Lactate/malate dehydrogenase, C-terminal [PF02866] (152-309)
  IPR036291 NAD(P)-binding domain superfamily [SSF51735] (2-147)

CATH classification: 3.40.50.720 (+1 more: 3.90.110.10)

Foldseek 3Di:
DPDDAAEEEEEDCPQQSLLLQLVCQLVLRGAYEYEYAPVCQVVQQVSQVVSVVCCVVSPGDYHTGYDHDLLVVAQHQEYEYPDADDDEPPDDQQVRCLRVLVVCLVVLLSNCVRHVNHQYEYERPPFFQNLLSSVVRNPDDQLRRWYDFVQLLFLQLLVLVCVVVVHDSVFWTWAWKFGAALRIQTDQQCIDGNRHRVCVVDPDVSSVVSNNCSRCVFNVQVVVVVDDTDRNSSSVRVNVLVSCQSVFVQDWTWIFGADPQALHDHDTTITATAGQYNSRGPDGDHDDDDPVSNVSNVVSVVVSVVSNVSND